Protein AF-A0A9D7B6I2-F1 (afdb_monomer)

Radius of gyration: 23.61 Å; Cα contacts (8 Å, |Δi|>4): 751; chains: 1; bounding box: 100×62×56 Å

Nearest PDB structures (foldseek):
  6r7v-assembly1_A  TM=8.245E-01  e=2.564E-24  Tannerella forsythia
  6r7w-assembly1_A  TM=8.741E-01  e=3.151E-23  Tannerella forsythia
  7od0-assembly6_FFF  TM=8.653E-01  e=1.206E-22  Tannerella forsythia
  7od0-assembly5_EEE  TM=8.440E-01  e=5.184E-22  Tannerella forsythia
  8cd8-assembly1_A  TM=8.566E-01  e=9.041E-21  Methanosarcina acetivorans C2A

Secondary structure (DSSP, 8-state):
--------------------PPPP-------HHHHHHTSSSHHHHHHHHHHHHHHHHHHHHHHHHHSTTPPP--EEEEEEEEEEESSSTTS--HHHHHHHHHHHHHHHTT--TTGGGS-TTTGGGB----EEEEE-SB-TTS-B--SEEEEE-GGGGT-SHHHHTT----TTT-EEEEEES-STTSSEE---HHHHTT-GGG-SEEEEGGGSSSSTT--GGGTTHHHHHHHHHTT--BTTBS-S--S-GGGGG---S-TTS------SS--TT-EETTEE--TTBTTSSSS---B-BHHHHHHHHHHHHSSGGGGGGTTSHHHHHHHTTTS-S---B--EEES-SS--TT----EEE--BS----

Sequence (365 aa):
MRQLSLSLIAALFSFAQSTAQSPVHPCGANDLDKALAGHPDPMGERQRIAQAEAELEAFTAQWAAENSGAERVVYTIPVVFHIIHNNGPENISDAQVIDAVRILNEDFNRLNPDWPNVRPDFLPLVADVGVEFKLAKRDPQGNCTNGITRTLSALTNDGTQTMKNLIQWPRNKYLNIWVSASADGAAGYTYRPSSVNNQPTWDGIVILHDYTGAIGTGSVGRSRALTHEVGHWINLAHTWGNSNTPALDTNCDGDDGVADTPNTIGWTYCAINGTSCGSLDNVENYMEYSYCCKMFTEGQKTRMIAALNSGTAQRNQLHTAANLIATGANDAPTLCQAAFGSSARLVCAGAPITFTDLSFHGVTN

Solvent-accessible surface area (backbone atoms only — not comparable to full-atom values): 19772 Å² total; per-residue (Å²): 137,88,84,83,82,85,83,84,83,83,81,83,81,79,81,78,80,77,78,78,74,76,84,88,52,56,63,28,61,59,53,62,66,64,59,34,71,76,40,98,53,40,68,66,47,52,51,52,26,55,49,41,39,54,53,50,52,51,48,31,55,51,42,54,68,75,48,65,88,59,80,91,61,76,43,50,36,26,28,35,39,39,32,28,13,70,83,50,81,25,57,63,55,70,67,24,54,53,43,30,44,49,51,41,35,19,53,31,42,60,62,42,90,60,42,87,70,46,58,77,94,52,47,89,40,57,25,62,54,32,44,40,64,32,60,16,35,23,42,96,88,60,45,83,35,59,23,66,47,79,44,85,35,76,47,15,66,48,33,42,72,74,42,48,71,76,62,82,69,62,61,49,49,30,50,42,33,38,28,9,70,23,19,67,84,22,35,23,26,31,49,38,32,30,70,19,47,91,35,70,86,60,56,43,35,32,27,18,32,51,26,40,6,52,42,88,65,18,29,69,74,35,27,56,52,53,50,28,38,51,38,25,48,32,59,44,48,30,51,26,3,91,64,75,66,61,69,33,77,72,25,52,81,44,56,44,84,37,92,78,56,51,47,16,29,41,41,80,45,73,46,79,82,39,65,32,72,90,44,68,31,63,40,41,27,40,50,43,56,12,68,56,48,57,36,49,36,51,46,52,33,49,42,30,54,30,38,45,65,29,72,57,46,35,36,41,39,24,56,32,70,69,36,25,61,56,25,33,48,71,54,73,76,54,63,74,45,88,41,71,47,60,79,57,96,75,78,62,94,90,60,90,74,54,74,41,86,62,48,21,43,56,84,78,134

Foldseek 3Di:
DDDDDDDDDDDDDDPDPDPPDDDAFFEDQPPLVVVLVPPPCSPVLVVQLVVLVVVLLVLLVVLCVVCPPPDADAFEFAAAEEQEDQPDLSNDDPVLQVQLLVVLQCALQVVPPCLVVQDPVCNVFFDNLRYHYAQFQAALVR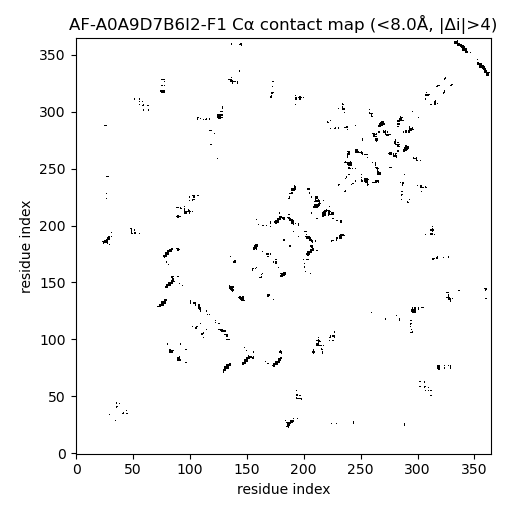DGDQRYHYHNDPCLQVQDLVVLVVDDGQLLQYAYEYEGQDNNRGQKHAAALSSCQVPLSRHHMYHYSCLGGCDRSHNPLNSLVVVLRVLRNLQWAQQLAPDSDAPDLCSLVHGRSFPSAPHHSADLAPPQQDDHNHGGGSCQDSSGNHSNHRGDGPSSSSSSVSSCCDPRSSSVSRRDPVSCVSRVVVPDQDFPFWDKDWPDPDDDPPDDIDIDTPTGGDDDD

pLDDT: mean 90.23, std 15.18, range [30.58, 98.88]

Structure (mmCIF, N/CA/C/O backbone):
data_AF-A0A9D7B6I2-F1
#
_entry.id   AF-A0A9D7B6I2-F1
#
loop_
_atom_site.group_PDB
_atom_site.id
_atom_site.type_symbol
_atom_site.label_atom_id
_atom_site.label_alt_id
_atom_site.label_comp_id
_atom_site.label_asym_id
_atom_site.label_entity_id
_atom_site.label_seq_id
_atom_site.pdbx_PDB_ins_code
_atom_site.Cartn_x
_atom_site.Cartn_y
_atom_site.Cartn_z
_atom_site.occupancy
_atom_site.B_iso_or_equiv
_atom_site.auth_seq_id
_atom_site.auth_comp_id
_atom_site.auth_asym_id
_atom_site.auth_atom_id
_atom_site.pdbx_PDB_model_num
ATOM 1 N N . MET A 1 1 ? 75.432 -35.831 19.175 1.00 44.34 1 MET A N 1
ATOM 2 C CA . MET A 1 1 ? 74.532 -35.039 18.309 1.00 44.34 1 MET A CA 1
ATOM 3 C C . MET A 1 1 ? 73.116 -35.202 18.840 1.00 44.34 1 MET A C 1
ATOM 5 O O . MET A 1 1 ? 72.611 -36.314 18.835 1.00 44.34 1 MET A O 1
ATOM 9 N N . ARG A 1 2 ? 72.547 -34.143 19.428 1.00 37.91 2 ARG A N 1
ATOM 10 C CA . ARG A 1 2 ? 71.193 -34.131 20.008 1.00 37.91 2 ARG A CA 1
ATOM 11 C C . ARG A 1 2 ? 70.174 -33.982 18.873 1.00 37.91 2 ARG A C 1
ATOM 13 O O . ARG A 1 2 ? 70.259 -33.003 18.140 1.00 37.91 2 ARG A O 1
ATOM 20 N N . GLN A 1 3 ? 69.241 -34.921 18.731 1.00 41.78 3 GLN A N 1
ATOM 21 C CA . GLN A 1 3 ? 68.080 -34.767 17.850 1.00 41.78 3 GLN A CA 1
ATOM 22 C C . GLN A 1 3 ? 66.925 -34.166 18.660 1.00 41.78 3 GLN A C 1
ATOM 24 O O . GLN A 1 3 ? 66.464 -34.759 19.631 1.00 41.78 3 GLN A O 1
ATOM 29 N N . LEU A 1 4 ? 66.519 -32.953 18.280 1.00 40.19 4 LEU A N 1
ATOM 30 C CA . LEU A 1 4 ? 65.303 -32.281 18.731 1.00 40.19 4 LEU A CA 1
ATOM 31 C C . LEU A 1 4 ? 64.158 -32.684 17.795 1.00 40.19 4 LEU A C 1
ATOM 33 O O . LEU A 1 4 ? 64.219 -32.402 16.600 1.00 40.19 4 LEU A O 1
ATOM 37 N N . SER A 1 5 ? 63.121 -33.320 18.333 1.00 46.53 5 SER A N 1
ATOM 38 C CA . SER A 1 5 ? 61.873 -33.607 17.618 1.00 46.53 5 SER A CA 1
ATOM 39 C C . SER A 1 5 ? 60.837 -32.547 17.996 1.00 46.53 5 SER A C 1
ATOM 41 O O . SER A 1 5 ? 60.341 -32.525 19.121 1.00 46.53 5 SER A O 1
ATOM 43 N N . LEU A 1 6 ? 60.554 -31.634 17.064 1.00 39.66 6 LEU A N 1
ATOM 44 C CA . LEU A 1 6 ? 59.537 -30.586 17.180 1.00 39.66 6 LEU A CA 1
ATOM 45 C C . LEU A 1 6 ? 58.132 -31.215 17.191 1.00 39.66 6 LEU A C 1
ATOM 47 O O . LEU A 1 6 ? 57.756 -31.905 16.247 1.00 39.66 6 LEU A O 1
ATOM 51 N N . SER A 1 7 ? 57.353 -30.956 18.242 1.00 41.31 7 SER A N 1
ATOM 52 C CA . SER A 1 7 ? 55.927 -31.302 18.305 1.00 41.31 7 SER A CA 1
ATOM 53 C C . SER A 1 7 ? 55.104 -30.182 17.664 1.00 41.31 7 SER A C 1
ATOM 55 O O . SER A 1 7 ? 55.139 -29.046 18.131 1.00 41.31 7 SER A O 1
ATOM 57 N N . LEU A 1 8 ? 54.389 -30.493 16.581 1.00 39.16 8 LEU A N 1
ATOM 58 C CA . LEU A 1 8 ? 53.513 -29.561 15.870 1.00 39.16 8 LEU A CA 1
ATOM 59 C C . LEU A 1 8 ? 52.119 -29.582 16.523 1.00 39.16 8 LEU A C 1
ATOM 61 O O . LEU A 1 8 ? 51.374 -30.547 16.372 1.00 39.16 8 LEU A O 1
ATOM 65 N N . ILE A 1 9 ? 51.774 -28.531 17.269 1.00 43.69 9 ILE A N 1
ATOM 66 C CA . ILE A 1 9 ? 50.425 -28.318 17.814 1.00 43.69 9 ILE A CA 1
ATOM 67 C C . ILE A 1 9 ? 49.592 -27.623 16.730 1.00 43.69 9 ILE A C 1
ATOM 69 O O . ILE A 1 9 ? 49.819 -26.455 16.423 1.00 43.69 9 ILE A O 1
ATOM 73 N N . ALA A 1 10 ? 48.637 -28.342 16.140 1.00 40.69 10 ALA A N 1
ATOM 74 C CA . ALA A 1 10 ? 47.647 -27.772 15.230 1.00 40.69 10 ALA A CA 1
ATOM 75 C C . ALA A 1 10 ? 46.501 -27.149 16.046 1.00 40.69 10 ALA A C 1
ATOM 77 O O . ALA A 1 10 ? 45.678 -27.859 16.622 1.00 40.69 10 ALA A O 1
ATOM 78 N N . ALA A 1 11 ? 46.461 -25.817 16.119 1.00 39.88 11 ALA A N 1
ATOM 79 C CA . ALA A 1 11 ? 45.351 -25.078 16.711 1.00 39.88 11 ALA A CA 1
ATOM 80 C C . ALA A 1 11 ? 44.190 -24.984 15.704 1.00 39.88 11 ALA A C 1
ATOM 82 O O . ALA A 1 11 ? 44.277 -24.281 14.698 1.00 39.88 11 ALA A O 1
ATOM 83 N N . LEU A 1 12 ? 43.105 -25.710 15.978 1.00 38.41 12 LEU A N 1
ATOM 84 C CA . LEU A 1 12 ? 41.826 -25.609 15.272 1.00 38.41 12 LEU A CA 1
ATOM 85 C C . LEU A 1 12 ? 41.136 -24.286 15.644 1.00 38.41 12 LEU A C 1
ATOM 87 O O . LEU A 1 12 ? 40.481 -24.185 16.680 1.00 38.41 12 LEU A O 1
ATOM 91 N N . PHE A 1 13 ? 41.272 -23.269 14.793 1.00 39.62 13 PHE A N 1
ATOM 92 C CA . PHE A 1 13 ? 40.447 -22.062 14.860 1.00 39.62 13 PHE A CA 1
ATOM 93 C C . PHE A 1 13 ? 39.049 -22.376 14.316 1.00 39.62 13 PHE A C 1
ATOM 95 O O . PHE A 1 13 ? 38.843 -22.487 13.109 1.00 39.62 13 PHE A O 1
ATOM 102 N N . SER A 1 14 ? 38.085 -22.529 15.223 1.00 35.75 14 SER A N 1
ATOM 103 C CA . SER A 1 14 ? 36.665 -22.585 14.875 1.00 35.75 14 SER A CA 1
ATOM 104 C C . SER A 1 14 ? 36.190 -21.166 14.561 1.00 35.75 14 SER A C 1
ATOM 106 O O . SER A 1 14 ? 36.009 -20.356 15.468 1.00 35.75 14 SER A O 1
ATOM 108 N N . PHE A 1 15 ? 36.021 -20.843 13.278 1.00 40.91 15 PHE A N 1
ATOM 109 C CA . PHE A 1 15 ? 35.337 -19.622 12.857 1.00 40.91 15 PHE A CA 1
ATOM 110 C C . PHE A 1 15 ? 33.840 -19.776 13.141 1.00 40.91 15 PHE A C 1
ATOM 112 O O . PHE A 1 15 ? 33.115 -20.407 12.376 1.00 40.91 15 PHE A O 1
ATOM 119 N N . ALA A 1 16 ? 33.372 -19.205 14.250 1.00 36.97 16 ALA A N 1
ATOM 120 C CA . ALA A 1 16 ? 31.953 -18.954 14.447 1.00 36.97 16 ALA A CA 1
ATOM 121 C C . ALA A 1 16 ? 31.540 -17.827 13.487 1.00 36.97 16 ALA A C 1
ATOM 123 O O . ALA A 1 16 ? 31.896 -16.667 13.694 1.00 36.97 16 ALA A O 1
ATOM 124 N N . GLN A 1 17 ? 30.832 -18.163 12.409 1.00 34.94 17 GLN A N 1
ATOM 125 C CA . GLN A 1 17 ? 30.145 -17.168 11.591 1.00 34.94 17 GLN A CA 1
ATOM 126 C C . GLN A 1 17 ? 28.993 -16.590 12.421 1.00 34.94 17 GLN A C 1
ATOM 128 O O . GLN A 1 17 ? 27.948 -17.217 12.566 1.00 34.94 17 GLN A O 1
ATOM 133 N N . SER A 1 18 ? 29.186 -15.402 12.995 1.00 30.58 18 SER A N 1
ATOM 134 C CA . SER A 1 18 ? 28.077 -14.605 13.510 1.00 30.58 18 SER A CA 1
ATOM 135 C C . SER A 1 18 ? 27.251 -14.146 12.310 1.00 30.58 18 SER A C 1
ATOM 137 O O . SER A 1 18 ? 27.683 -13.264 11.565 1.00 30.58 18 SER A O 1
ATOM 139 N N . THR A 1 19 ? 26.080 -14.739 12.093 1.00 33.69 19 THR A N 1
ATOM 140 C CA . THR A 1 19 ? 25.064 -14.145 11.223 1.00 33.69 19 THR A CA 1
ATOM 141 C C . THR A 1 19 ? 24.602 -12.855 11.892 1.00 33.69 19 THR A C 1
ATOM 143 O O . THR A 1 19 ? 23.802 -12.889 12.826 1.00 33.69 19 THR A O 1
ATOM 146 N N . ALA A 1 20 ? 25.155 -11.715 11.477 1.00 32.28 20 ALA A N 1
ATOM 147 C CA . ALA A 1 20 ? 24.619 -10.422 11.865 1.00 32.28 20 ALA A CA 1
ATOM 148 C C . ALA A 1 20 ? 23.192 -10.341 11.306 1.00 32.28 20 ALA A C 1
ATOM 150 O O . ALA A 1 20 ? 22.998 -10.304 10.093 1.00 32.28 20 ALA A O 1
ATOM 151 N N . GLN A 1 21 ? 22.192 -10.401 12.184 1.00 43.41 21 GLN A N 1
ATOM 152 C CA . GLN A 1 21 ? 20.810 -10.139 11.811 1.00 43.41 21 GLN A CA 1
ATOM 153 C C . GLN A 1 21 ? 20.732 -8.660 11.421 1.00 43.41 21 GLN A C 1
ATOM 155 O O . GLN A 1 21 ? 21.061 -7.799 12.238 1.00 43.41 21 GLN A O 1
ATOM 160 N N . SER A 1 22 ? 20.363 -8.361 10.171 1.00 49.03 22 SER A N 1
ATOM 161 C CA . SER A 1 22 ? 20.146 -6.978 9.737 1.00 49.03 22 SER A CA 1
ATOM 162 C C . SER A 1 22 ? 19.164 -6.300 10.697 1.00 49.03 22 SER A C 1
ATOM 164 O O . SER A 1 22 ? 18.168 -6.941 11.060 1.00 49.03 22 SER A O 1
ATOM 166 N N . PRO A 1 23 ? 19.409 -5.046 11.115 1.00 59.12 23 PRO A N 1
ATOM 167 C CA . PRO A 1 23 ? 18.519 -4.346 12.031 1.00 59.12 23 PRO A CA 1
ATOM 168 C C . PRO A 1 23 ? 17.076 -4.359 11.511 1.00 59.12 23 PRO A C 1
ATOM 170 O O . PRO A 1 23 ? 16.812 -4.312 10.308 1.00 59.12 23 PRO A O 1
ATOM 173 N N . VAL A 1 24 ? 16.136 -4.518 12.438 1.00 68.94 24 VAL A N 1
ATOM 174 C CA . VAL A 1 24 ? 14.707 -4.404 12.156 1.00 68.94 24 VAL A CA 1
ATOM 175 C C . VAL A 1 24 ? 14.377 -2.914 12.092 1.00 68.94 24 VAL A C 1
ATOM 177 O O . VAL A 1 24 ? 14.762 -2.168 12.992 1.00 68.94 24 VAL A O 1
ATOM 180 N N . HIS A 1 25 ? 13.724 -2.481 11.017 1.00 77.75 25 HIS A N 1
ATOM 181 C CA . HIS A 1 25 ? 13.382 -1.084 10.775 1.00 77.75 25 HIS A CA 1
ATOM 182 C C . HIS A 1 25 ? 11.880 -0.900 10.994 1.00 77.75 25 HIS A C 1
ATOM 184 O O . HIS A 1 25 ? 11.114 -1.664 10.408 1.00 77.75 25 HIS A O 1
ATOM 190 N N . PRO A 1 26 ? 11.442 0.082 11.798 1.00 77.56 26 PRO A N 1
ATOM 191 C CA . PRO A 1 26 ? 10.027 0.416 11.867 1.00 77.56 26 PRO A CA 1
ATOM 192 C C . PRO A 1 26 ? 9.555 0.945 10.510 1.00 77.56 26 PRO A C 1
ATOM 194 O O . PRO A 1 26 ? 10.361 1.430 9.706 1.00 77.56 26 PRO A O 1
ATOM 197 N N . CYS A 1 27 ? 8.252 0.891 10.261 1.00 70.19 27 CYS A N 1
ATOM 198 C CA . CYS A 1 27 ? 7.674 1.678 9.185 1.00 70.19 27 CYS A CA 1
ATOM 199 C C . CYS A 1 27 ? 7.816 3.165 9.546 1.00 70.19 27 CYS A C 1
ATOM 201 O O . CYS A 1 27 ? 7.947 3.549 10.717 1.00 70.19 27 CYS A O 1
ATOM 203 N N . GLY A 1 28 ? 7.834 4.021 8.541 1.00 61.31 28 GLY A N 1
ATOM 204 C CA . GLY A 1 28 ? 7.686 5.447 8.754 1.00 61.31 28 GLY A CA 1
ATOM 205 C C . GLY A 1 28 ? 6.509 5.875 7.919 1.00 61.31 28 GLY A C 1
ATOM 206 O O . GLY A 1 28 ? 6.574 5.741 6.716 1.00 61.31 28 GLY A O 1
ATOM 207 N N . ALA A 1 29 ? 5.455 6.462 8.471 1.00 52.72 29 ALA A N 1
ATOM 208 C CA . ALA A 1 29 ? 4.685 7.393 7.659 1.00 52.72 29 ALA A CA 1
ATOM 209 C C . ALA A 1 29 ? 5.612 8.591 7.477 1.00 52.72 29 ALA A C 1
ATOM 211 O O . ALA A 1 29 ? 5.714 9.407 8.393 1.00 52.72 29 ALA A O 1
ATOM 212 N N . ASN A 1 30 ? 6.403 8.586 6.397 1.00 56.34 30 ASN A N 1
ATOM 213 C CA . ASN A 1 30 ? 7.506 9.506 6.147 1.00 56.34 30 ASN A CA 1
ATOM 214 C C . ASN A 1 30 ? 7.135 10.888 6.653 1.00 56.34 30 ASN A C 1
ATOM 216 O O . ASN A 1 30 ? 6.230 11.499 6.092 1.00 56.34 30 ASN A O 1
ATOM 220 N N . ASP A 1 31 ? 7.755 11.286 7.764 1.00 67.62 31 ASP A N 1
ATOM 221 C CA . ASP A 1 31 ? 7.240 12.334 8.637 1.00 67.62 31 ASP A CA 1
ATOM 222 C C . ASP A 1 31 ? 6.729 13.501 7.790 1.00 67.62 31 ASP A C 1
ATOM 224 O O . ASP A 1 31 ? 7.498 14.152 7.076 1.00 67.62 31 ASP A O 1
ATOM 228 N N . LEU A 1 32 ? 5.405 13.685 7.769 1.00 79.50 32 LEU A N 1
ATOM 229 C CA . LEU A 1 32 ? 4.772 14.693 6.928 1.00 79.50 32 LEU A CA 1
ATOM 230 C C . LEU A 1 32 ? 5.399 16.065 7.212 1.00 79.50 32 LEU A C 1
ATOM 232 O O . LEU A 1 32 ? 5.520 16.883 6.302 1.00 79.50 32 LEU A O 1
ATOM 236 N N . ASP A 1 33 ? 5.902 16.280 8.431 1.00 80.81 33 ASP A N 1
ATOM 237 C CA . ASP A 1 33 ? 6.648 17.475 8.800 1.00 80.81 33 ASP A CA 1
ATOM 238 C C . ASP A 1 33 ? 7.964 17.621 8.029 1.00 80.81 33 ASP A C 1
ATOM 240 O O . ASP A 1 33 ? 8.270 18.731 7.587 1.00 80.81 33 ASP A O 1
ATOM 244 N N . LYS A 1 34 ? 8.707 16.532 7.781 1.00 80.69 34 LYS A N 1
ATOM 245 C CA . LYS A 1 34 ? 9.902 16.548 6.919 1.00 80.69 34 LYS A CA 1
ATOM 246 C C . LYS A 1 34 ? 9.552 16.933 5.482 1.00 80.69 34 LYS A C 1
ATOM 248 O O . LYS A 1 34 ? 10.240 17.765 4.894 1.00 80.69 34 LYS A O 1
ATOM 253 N N . ALA A 1 35 ? 8.491 16.360 4.910 1.00 83.50 35 ALA A N 1
ATOM 254 C CA . ALA A 1 35 ? 8.075 16.696 3.545 1.00 83.50 35 ALA A CA 1
ATOM 255 C C . ALA A 1 35 ? 7.606 18.149 3.433 1.00 83.50 35 ALA A C 1
ATOM 257 O O . ALA A 1 35 ? 7.990 18.872 2.512 1.00 83.50 35 ALA A O 1
ATOM 258 N N . LEU A 1 36 ? 6.830 18.606 4.416 1.00 87.75 36 LEU A N 1
ATOM 259 C CA . LEU A 1 36 ? 6.354 19.979 4.489 1.00 87.75 36 LEU A CA 1
ATOM 260 C C . LEU A 1 36 ? 7.484 20.980 4.733 1.00 87.75 36 LEU A C 1
ATOM 262 O O . LEU A 1 36 ? 7.383 22.100 4.244 1.00 87.75 36 LEU A O 1
ATOM 266 N N . ALA A 1 37 ? 8.568 20.609 5.420 1.00 86.62 37 ALA A N 1
ATOM 267 C CA . ALA A 1 37 ? 9.724 21.488 5.607 1.00 86.62 37 ALA A CA 1
ATOM 268 C C . ALA A 1 37 ? 10.381 21.898 4.274 1.00 86.62 37 ALA A C 1
ATOM 270 O O . ALA A 1 37 ? 10.926 22.996 4.173 1.00 86.62 37 ALA A O 1
ATOM 271 N N . GLY A 1 38 ? 10.302 21.043 3.248 1.00 83.75 38 GLY A N 1
ATOM 272 C CA . GLY A 1 38 ? 10.755 21.345 1.887 1.00 83.75 38 GLY A CA 1
ATOM 273 C C . GLY A 1 38 ? 9.702 22.012 0.992 1.00 83.75 38 GLY A C 1
ATOM 274 O O . GLY A 1 38 ? 10.011 22.360 -0.148 1.00 83.75 38 GLY A O 1
ATOM 275 N N . HIS A 1 39 ? 8.462 22.179 1.463 1.00 89.94 39 HIS A N 1
ATOM 276 C CA . HIS A 1 39 ? 7.368 22.731 0.665 1.00 89.94 39 HIS A CA 1
ATOM 277 C C . HIS A 1 39 ? 7.425 24.276 0.622 1.00 89.94 39 HIS A C 1
ATOM 279 O O . HIS A 1 39 ? 7.681 24.899 1.652 1.00 89.94 39 HIS A O 1
ATOM 285 N N . PRO A 1 40 ? 7.143 24.936 -0.523 1.00 93.38 40 PRO A N 1
ATOM 286 C CA . PRO A 1 40 ? 7.180 26.403 -0.623 1.00 93.38 40 PRO A CA 1
ATOM 287 C C . PRO A 1 40 ? 6.186 27.139 0.291 1.00 93.38 40 PRO A C 1
ATOM 289 O O . PRO A 1 40 ? 6.419 28.286 0.662 1.00 93.38 40 PRO A O 1
ATOM 292 N N . ASP A 1 41 ? 5.077 26.485 0.641 1.00 95.12 41 ASP A N 1
ATOM 293 C CA . ASP A 1 41 ? 4.038 26.993 1.547 1.00 95.12 41 ASP A CA 1
ATOM 294 C C . ASP A 1 41 ? 3.608 25.886 2.530 1.00 95.12 41 ASP A C 1
ATOM 296 O O . ASP A 1 41 ? 2.615 25.190 2.288 1.00 95.12 41 ASP A O 1
ATOM 300 N N . PRO A 1 42 ? 4.380 25.627 3.601 1.00 94.00 42 PRO A N 1
ATOM 301 C CA . PRO A 1 42 ? 4.105 24.516 4.510 1.00 94.00 42 PRO A CA 1
ATOM 302 C C . PRO A 1 42 ? 2.784 24.686 5.266 1.00 94.00 42 PRO A C 1
ATOM 304 O O . PRO A 1 42 ? 2.062 23.718 5.484 1.00 94.00 42 PRO A O 1
ATOM 307 N N . MET A 1 43 ? 2.448 25.915 5.673 1.00 94.38 43 MET A N 1
ATOM 308 C CA . MET A 1 43 ? 1.233 26.184 6.449 1.00 94.38 43 MET A CA 1
ATOM 309 C C . MET A 1 43 ? -0.031 26.050 5.601 1.00 94.38 43 MET A C 1
ATOM 311 O O . MET A 1 43 ? -0.982 25.405 6.043 1.00 94.38 43 MET A O 1
ATOM 315 N N . GLY A 1 44 ? -0.046 26.615 4.391 1.00 96.56 44 GLY A N 1
ATOM 316 C CA . GLY A 1 44 ? -1.184 26.460 3.490 1.00 96.56 44 GLY A CA 1
ATOM 317 C C . GLY A 1 44 ? -1.358 25.014 3.033 1.00 96.56 44 GLY A C 1
ATOM 318 O O . GLY A 1 44 ? -2.488 24.547 2.901 1.00 96.56 44 GLY A O 1
ATOM 319 N N . GLU A 1 45 ? -0.265 24.260 2.874 1.00 95.88 45 GLU A N 1
ATOM 320 C CA . GLU A 1 45 ? -0.368 22.830 2.578 1.00 95.88 45 GLU A CA 1
ATOM 321 C C . GLU A 1 45 ? -0.943 22.030 3.750 1.00 95.88 45 GLU A C 1
ATOM 323 O O . GLU A 1 45 ? -1.850 21.231 3.537 1.00 95.88 45 GLU A O 1
ATOM 328 N N . ARG A 1 46 ? -0.535 22.300 4.999 1.00 94.88 46 ARG A N 1
ATOM 329 C CA . ARG A 1 46 ? -1.165 21.675 6.181 1.00 94.88 46 ARG A CA 1
ATOM 330 C C . ARG A 1 46 ? -2.671 21.916 6.231 1.00 94.88 46 ARG A C 1
ATOM 332 O O . ARG A 1 46 ? -3.419 20.998 6.551 1.00 94.88 46 ARG A O 1
ATOM 339 N N . GLN A 1 47 ? -3.121 23.127 5.903 1.00 96.56 47 GLN A N 1
ATOM 340 C CA . GLN A 1 47 ? -4.550 23.449 5.852 1.00 96.56 47 GLN A CA 1
ATOM 341 C C . GLN A 1 47 ? -5.276 22.649 4.765 1.00 96.56 47 GLN A C 1
ATOM 343 O O . GLN A 1 47 ? -6.344 22.100 5.025 1.00 96.56 47 GLN A O 1
ATOM 348 N N . ARG A 1 48 ? -4.680 22.529 3.572 1.00 97.31 48 ARG A N 1
ATOM 349 C CA . ARG A 1 48 ? -5.229 21.715 2.478 1.00 97.31 48 ARG A CA 1
ATOM 350 C C . ARG A 1 48 ? -5.295 20.227 2.826 1.00 97.31 48 ARG A C 1
ATOM 352 O O . ARG A 1 48 ? -6.285 19.580 2.497 1.00 97.31 48 ARG A O 1
ATOM 359 N N . ILE A 1 49 ? -4.277 19.697 3.502 1.00 96.38 49 ILE A N 1
ATOM 360 C CA . ILE A 1 49 ? -4.262 18.312 3.992 1.00 96.38 49 ILE A CA 1
ATOM 361 C C . ILE A 1 49 ? -5.355 18.106 5.043 1.00 96.38 49 ILE A C 1
ATOM 363 O O . ILE A 1 49 ? -6.114 17.149 4.937 1.00 96.38 49 ILE A O 1
ATOM 367 N N . ALA A 1 50 ? -5.489 19.017 6.011 1.00 96.38 50 ALA A N 1
ATOM 368 C CA . ALA A 1 50 ? -6.527 18.928 7.039 1.00 96.38 50 ALA A CA 1
ATOM 369 C C . ALA A 1 50 ? -7.943 19.002 6.445 1.00 96.38 50 ALA A C 1
ATOM 371 O O . ALA A 1 50 ? -8.837 18.282 6.883 1.00 96.38 50 ALA A O 1
ATOM 372 N N . GLN A 1 51 ? -8.145 19.836 5.420 1.00 97.88 51 GLN A N 1
ATOM 373 C CA . GLN A 1 51 ? -9.407 19.890 4.688 1.00 97.88 51 GLN A CA 1
ATOM 374 C C . GLN A 1 51 ? -9.688 18.571 3.951 1.00 97.88 51 GLN A C 1
ATOM 376 O O . GLN A 1 51 ? -10.781 18.029 4.080 1.00 97.88 51 GLN A O 1
ATOM 381 N N . ALA A 1 52 ? -8.707 18.039 3.215 1.00 98.12 52 ALA A N 1
ATOM 382 C CA . ALA A 1 52 ? -8.857 16.776 2.492 1.00 98.12 52 ALA A CA 1
ATOM 383 C C . ALA A 1 52 ? -9.102 15.585 3.436 1.00 98.12 52 ALA A C 1
ATOM 385 O O . ALA A 1 52 ? -9.858 14.681 3.089 1.00 98.12 52 ALA A O 1
ATOM 386 N N . GLU A 1 53 ? -8.486 15.589 4.622 1.00 96.81 53 GLU A N 1
ATOM 387 C CA . GLU A 1 53 ? -8.754 14.620 5.688 1.00 96.81 53 GLU A CA 1
ATOM 388 C C . GLU A 1 53 ? -10.210 14.724 6.153 1.00 96.81 53 GLU A C 1
ATOM 390 O O . GLU A 1 53 ? -10.931 13.736 6.115 1.00 96.81 53 GLU A O 1
ATOM 395 N N . ALA A 1 54 ? -10.685 15.923 6.509 1.00 97.94 54 ALA A N 1
ATOM 396 C CA . ALA A 1 54 ? -12.062 16.119 6.964 1.00 97.94 54 ALA A CA 1
ATOM 397 C C . ALA A 1 54 ? -13.106 15.710 5.905 1.00 97.94 54 ALA A C 1
ATOM 399 O O . ALA A 1 54 ? -14.125 15.104 6.238 1.00 97.94 54 ALA A O 1
ATOM 400 N N . GLU A 1 55 ? -12.849 16.009 4.629 1.00 98.12 55 GLU A N 1
ATOM 401 C CA . GLU A 1 55 ? -13.692 15.578 3.507 1.00 98.12 55 GLU A CA 1
ATOM 402 C C . GLU A 1 55 ? -13.697 14.048 3.353 1.00 98.12 55 GLU A C 1
ATOM 404 O O . GLU A 1 55 ? -14.755 13.453 3.136 1.00 98.12 55 GLU A O 1
ATOM 409 N N . LEU A 1 56 ? -12.537 13.399 3.500 1.00 98.19 56 LEU A N 1
ATOM 410 C CA . LEU A 1 56 ? -12.414 11.946 3.412 1.00 98.19 56 LEU A CA 1
ATOM 411 C C . LEU A 1 56 ? -13.055 11.229 4.609 1.00 98.19 56 LEU A C 1
ATOM 413 O O . LEU A 1 56 ? -13.699 10.198 4.414 1.00 98.19 56 LEU A O 1
ATOM 417 N N . GLU A 1 57 ? -12.953 11.778 5.819 1.00 97.62 57 GLU A N 1
ATOM 418 C CA . GLU A 1 57 ? -13.651 11.260 7.000 1.00 97.62 57 GLU A CA 1
ATOM 419 C C . GLU A 1 57 ? -15.169 11.358 6.839 1.00 97.62 57 GLU A C 1
ATOM 421 O O . GLU A 1 57 ? -15.886 10.387 7.086 1.00 97.62 57 GLU A O 1
ATOM 426 N N . ALA A 1 58 ? -15.671 12.499 6.352 1.00 98.12 58 ALA A N 1
ATOM 427 C CA . ALA A 1 58 ? -17.094 12.673 6.075 1.00 98.12 58 ALA A CA 1
ATOM 428 C C . ALA A 1 58 ? -17.589 11.681 5.010 1.00 98.12 58 ALA A C 1
ATOM 430 O O . ALA A 1 58 ? -18.625 11.039 5.198 1.00 98.12 58 ALA A O 1
ATOM 431 N N . PHE A 1 59 ? -16.823 11.501 3.926 1.00 98.25 59 PHE A N 1
ATOM 432 C CA . PHE A 1 59 ? -17.124 10.507 2.897 1.00 98.25 59 PHE A CA 1
ATOM 433 C C . PHE A 1 59 ? -17.128 9.085 3.469 1.00 98.25 59 PHE A C 1
ATOM 435 O O . PHE A 1 59 ? -18.020 8.301 3.165 1.00 98.25 59 PHE A O 1
ATOM 442 N N . THR A 1 60 ? -16.158 8.753 4.323 1.00 97.56 60 THR A N 1
ATOM 443 C CA . THR A 1 60 ? -16.034 7.428 4.946 1.00 97.56 60 THR A CA 1
ATOM 444 C C . THR A 1 60 ? -17.215 7.122 5.863 1.00 97.56 60 THR A C 1
ATOM 446 O O . THR A 1 60 ? -17.789 6.037 5.778 1.00 97.56 60 THR A O 1
ATOM 449 N N . ALA A 1 61 ? -17.636 8.088 6.683 1.00 96.75 61 ALA A N 1
ATOM 450 C CA . ALA A 1 61 ? -18.811 7.948 7.539 1.00 96.75 61 ALA A CA 1
ATOM 451 C C . ALA A 1 61 ? -20.102 7.765 6.721 1.00 96.75 61 ALA A C 1
ATOM 453 O O . ALA A 1 61 ? -20.913 6.890 7.030 1.00 96.75 61 ALA A O 1
ATOM 454 N N . GLN A 1 62 ? -20.275 8.548 5.650 1.00 96.69 62 GLN A N 1
ATOM 455 C CA . GLN A 1 62 ? -21.411 8.406 4.739 1.00 96.69 62 GLN A CA 1
ATOM 456 C C . GLN A 1 62 ? -21.399 7.039 4.041 1.00 96.69 62 GLN A C 1
ATOM 458 O O . GLN A 1 62 ? -22.409 6.337 4.040 1.00 96.69 62 GLN A O 1
ATOM 463 N N . TRP A 1 63 ? -20.247 6.627 3.509 1.00 95.25 63 TRP A N 1
ATOM 464 C CA . TRP A 1 63 ? -20.076 5.341 2.840 1.00 95.25 63 TRP A CA 1
ATOM 465 C C . TRP A 1 63 ? -20.440 4.173 3.756 1.00 95.25 63 TRP A C 1
ATOM 467 O O . TRP A 1 63 ? -21.184 3.283 3.341 1.00 95.25 63 TRP A O 1
ATOM 477 N N . ALA A 1 64 ? -19.954 4.190 5.001 1.00 93.88 64 ALA A N 1
ATOM 478 C CA . ALA A 1 64 ? -20.247 3.166 5.998 1.00 93.88 64 ALA A CA 1
ATOM 479 C C . ALA A 1 64 ? -21.751 3.068 6.313 1.00 93.88 64 ALA A C 1
ATOM 481 O O . ALA A 1 64 ? -22.273 1.966 6.481 1.00 93.88 64 ALA A O 1
ATOM 482 N N . ALA A 1 65 ? -22.456 4.203 6.353 1.00 93.62 65 ALA A N 1
ATOM 483 C CA . ALA A 1 65 ? -23.899 4.239 6.580 1.00 93.62 65 ALA A CA 1
ATOM 484 C C . ALA A 1 65 ? -24.704 3.720 5.373 1.00 93.62 65 ALA A C 1
ATOM 486 O O . ALA A 1 65 ? -25.693 3.012 5.553 1.00 93.62 65 ALA A O 1
ATOM 487 N N . GLU A 1 66 ? -24.285 4.054 4.151 1.00 92.88 66 GLU A N 1
ATOM 488 C CA . GLU A 1 66 ? -25.008 3.718 2.916 1.00 92.88 66 GLU A CA 1
ATOM 489 C C . GLU A 1 66 ? -24.738 2.294 2.413 1.00 92.88 66 GLU A C 1
ATOM 491 O O . GLU A 1 66 ? -25.603 1.694 1.777 1.00 92.88 66 GLU A O 1
ATOM 496 N N . ASN A 1 67 ? -23.558 1.741 2.703 1.00 89.12 67 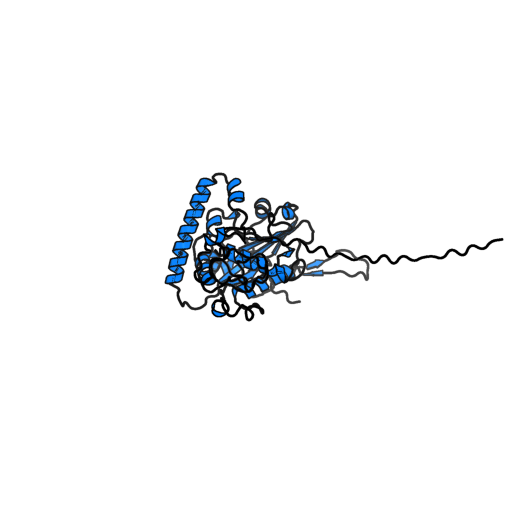ASN A N 1
ATOM 497 C CA . ASN A 1 67 ? -23.106 0.450 2.173 1.00 89.12 67 ASN A CA 1
ATOM 498 C C . ASN A 1 67 ? -23.041 -0.646 3.245 1.00 89.12 67 ASN A C 1
ATOM 500 O O . ASN A 1 67 ? -22.400 -1.682 3.050 1.00 89.12 67 ASN A O 1
ATOM 504 N N . SER A 1 68 ? -23.714 -0.442 4.380 1.00 79.12 68 SER A N 1
ATOM 505 C CA . SER A 1 68 ? -23.848 -1.471 5.410 1.00 79.12 68 SER A CA 1
ATOM 506 C C . SER A 1 68 ? -24.546 -2.710 4.833 1.00 79.12 68 SER A C 1
ATOM 508 O O . SER A 1 68 ? -25.688 -2.642 4.382 1.00 79.12 68 SER A O 1
ATOM 510 N N . GLY A 1 69 ? -23.844 -3.848 4.812 1.00 74.31 69 GLY A N 1
ATOM 511 C CA . GLY A 1 69 ? -24.365 -5.105 4.265 1.00 74.31 69 GLY A CA 1
ATOM 512 C C . GLY A 1 69 ? -24.371 -5.203 2.734 1.00 74.31 69 GLY A C 1
ATOM 513 O O . GLY A 1 69 ? -25.031 -6.093 2.198 1.00 74.31 69 GLY A O 1
ATOM 514 N N . ALA A 1 70 ? -23.658 -4.319 2.026 1.00 78.19 70 ALA A N 1
ATOM 515 C CA . ALA A 1 70 ? -23.488 -4.424 0.579 1.00 78.19 70 ALA A CA 1
ATOM 516 C C . ALA A 1 70 ? -22.784 -5.735 0.175 1.00 78.19 70 ALA A C 1
ATOM 518 O O . ALA A 1 70 ? -21.938 -6.266 0.902 1.00 78.19 70 ALA A O 1
ATOM 519 N N . GLU A 1 71 ? -23.124 -6.253 -1.009 1.00 78.94 71 GLU A N 1
ATOM 520 C CA . GLU A 1 71 ? -22.448 -7.423 -1.571 1.00 78.94 71 GLU A CA 1
ATOM 521 C C . GLU A 1 71 ? -20.961 -7.141 -1.823 1.00 78.94 71 GLU A C 1
ATOM 523 O O . GLU A 1 71 ? -20.549 -6.023 -2.140 1.00 78.94 71 GLU A O 1
ATOM 528 N N . ARG A 1 72 ? -20.138 -8.187 -1.702 1.00 82.19 72 ARG A N 1
ATOM 529 C CA . ARG A 1 72 ? -18.695 -8.100 -1.936 1.00 82.19 72 ARG A CA 1
ATOM 530 C C . ARG A 1 72 ? -18.407 -7.730 -3.393 1.00 82.19 72 ARG A C 1
ATOM 532 O O . ARG A 1 72 ? -18.774 -8.466 -4.307 1.00 82.19 72 ARG A O 1
ATOM 539 N N . VAL A 1 73 ? -17.635 -6.665 -3.586 1.00 89.06 73 VAL A N 1
ATOM 540 C CA . VAL A 1 73 ? -17.069 -6.258 -4.880 1.00 89.06 73 VAL A CA 1
ATOM 541 C C . VAL A 1 73 ? -15.552 -6.420 -4.832 1.00 89.06 73 VAL A C 1
ATOM 543 O O . VAL A 1 73 ? -14.934 -6.126 -3.813 1.00 89.06 73 VAL A O 1
ATOM 546 N N . VAL A 1 74 ? -14.954 -6.901 -5.927 1.00 94.00 74 VAL A N 1
ATOM 547 C CA . VAL A 1 74 ? -13.492 -6.955 -6.071 1.00 94.00 74 VAL A CA 1
ATOM 548 C C . VAL A 1 74 ? -12.995 -5.664 -6.709 1.00 94.00 74 VAL A C 1
ATOM 550 O O . VAL A 1 74 ? -13.373 -5.341 -7.834 1.00 94.00 74 VAL A O 1
ATOM 553 N N . TYR A 1 75 ? -12.112 -4.960 -6.011 1.00 97.56 75 TYR A N 1
ATOM 554 C CA . TYR A 1 75 ? -11.439 -3.764 -6.503 1.00 97.56 75 TYR A CA 1
ATOM 555 C C . TYR A 1 75 ? -10.074 -4.144 -7.073 1.00 97.56 75 TYR A C 1
ATOM 557 O O . TYR A 1 75 ? -9.127 -4.382 -6.327 1.00 97.56 75 TYR A O 1
ATOM 565 N N . THR A 1 76 ? -9.962 -4.212 -8.401 1.00 98.38 76 THR A N 1
ATOM 566 C CA . THR A 1 76 ? -8.672 -4.453 -9.061 1.00 98.38 76 THR A CA 1
ATOM 567 C C . THR A 1 76 ? -7.869 -3.154 -9.149 1.00 98.38 76 THR A C 1
ATOM 569 O O . THR A 1 76 ? -8.341 -2.167 -9.712 1.00 98.38 76 THR A O 1
ATOM 572 N N . ILE A 1 77 ? -6.637 -3.166 -8.641 1.00 98.69 77 ILE A N 1
ATOM 573 C CA . ILE A 1 77 ? -5.708 -2.034 -8.631 1.00 98.69 77 ILE A CA 1
ATOM 574 C C . ILE A 1 77 ? -4.496 -2.365 -9.518 1.00 98.69 77 ILE A C 1
ATOM 576 O O . ILE A 1 77 ? -3.770 -3.323 -9.230 1.00 98.69 77 ILE A O 1
ATOM 580 N N . PRO A 1 78 ? -4.243 -1.593 -10.592 1.00 98.62 78 PRO A N 1
ATOM 581 C CA . PRO A 1 78 ? -3.019 -1.724 -11.377 1.00 98.62 78 PRO A CA 1
ATOM 582 C C . PRO A 1 78 ? -1.804 -1.246 -10.574 1.00 98.62 78 PRO A C 1
ATOM 584 O O . PRO A 1 78 ? -1.824 -0.152 -10.010 1.00 98.62 78 PRO A O 1
ATOM 587 N N . VAL A 1 79 ? -0.734 -2.037 -10.548 1.00 98.69 79 VAL A N 1
ATOM 588 C CA . VAL A 1 79 ? 0.483 -1.772 -9.765 1.00 98.69 79 VAL A CA 1
ATOM 589 C C . VAL A 1 79 ? 1.707 -1.723 -10.671 1.00 98.69 79 VAL A C 1
ATOM 591 O O . VAL A 1 79 ? 1.820 -2.500 -11.620 1.00 98.69 79 VAL A O 1
ATOM 594 N N . VAL A 1 80 ? 2.642 -0.830 -10.356 1.00 98.81 80 VAL A N 1
ATOM 595 C CA . VAL A 1 80 ? 3.976 -0.786 -10.957 1.00 98.81 80 VAL A CA 1
ATOM 596 C C . VAL A 1 80 ? 5.049 -0.745 -9.871 1.00 98.81 80 VAL A C 1
ATOM 598 O O . VAL A 1 80 ? 4.947 0.020 -8.912 1.00 98.81 80 VAL A O 1
ATOM 601 N N . PHE A 1 81 ? 6.087 -1.562 -10.042 1.00 98.88 81 PHE A N 1
ATOM 602 C CA . PHE A 1 81 ? 7.281 -1.572 -9.204 1.00 98.88 81 PHE A CA 1
ATOM 603 C C . PHE A 1 81 ? 8.441 -0.868 -9.914 1.00 98.88 81 PHE A C 1
ATOM 605 O O . PHE A 1 81 ? 8.846 -1.238 -11.018 1.00 98.88 81 PHE A O 1
ATOM 612 N N . HIS A 1 82 ? 9.014 0.133 -9.259 1.00 98.81 82 HIS A N 1
ATOM 613 C CA . HIS A 1 82 ? 10.187 0.875 -9.691 1.00 98.81 82 HIS A CA 1
ATOM 614 C C . HIS A 1 82 ? 11.404 0.428 -8.880 1.00 98.81 82 HIS A C 1
ATOM 616 O O . HIS A 1 82 ? 11.626 0.893 -7.766 1.00 98.81 82 HIS A O 1
ATOM 622 N N . ILE A 1 83 ? 12.203 -0.481 -9.437 1.00 98.75 83 ILE A N 1
ATOM 623 C CA . ILE A 1 83 ? 13.433 -0.963 -8.807 1.00 98.75 83 ILE A CA 1
ATOM 624 C C . ILE A 1 83 ? 14.537 0.067 -9.047 1.00 98.75 83 ILE A C 1
ATOM 626 O O . ILE A 1 83 ? 15.049 0.192 -10.163 1.00 98.75 83 ILE A O 1
ATOM 630 N N . ILE A 1 84 ? 14.903 0.816 -8.011 1.00 98.69 84 ILE A N 1
ATOM 631 C CA . ILE A 1 84 ? 16.019 1.762 -8.051 1.00 98.69 84 ILE A CA 1
ATOM 632 C C . ILE A 1 84 ? 17.233 1.051 -7.472 1.00 98.69 84 ILE A C 1
ATOM 634 O O . ILE A 1 84 ? 17.225 0.655 -6.310 1.00 98.69 84 ILE A O 1
ATOM 638 N N . HIS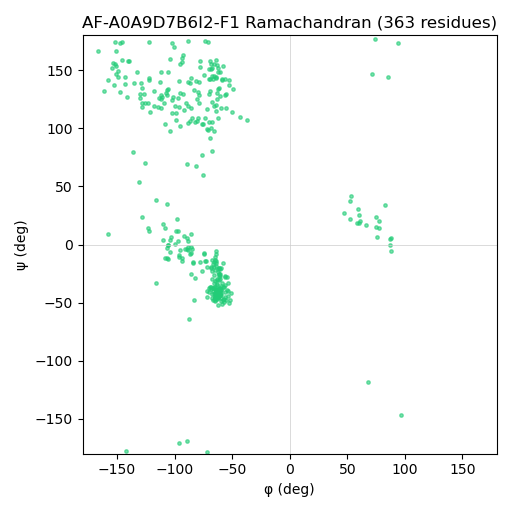 A 1 85 ? 18.285 0.876 -8.264 1.00 98.25 85 HIS A N 1
ATOM 639 C CA . HIS A 1 85 ? 19.442 0.083 -7.852 1.00 98.25 85 HIS A CA 1
ATOM 640 C C . HIS A 1 85 ? 20.758 0.713 -8.281 1.00 98.25 85 HIS A C 1
ATOM 642 O O . HIS A 1 85 ? 20.816 1.457 -9.247 1.00 98.25 85 HIS A O 1
ATOM 648 N N . ASN A 1 86 ? 21.841 0.356 -7.607 1.00 97.12 86 ASN A N 1
ATOM 649 C CA . ASN A 1 86 ? 23.216 0.637 -7.997 1.00 97.12 86 ASN A CA 1
ATOM 650 C C . ASN A 1 86 ? 23.978 -0.671 -8.289 1.00 97.12 86 ASN A C 1
ATOM 652 O O . ASN A 1 86 ? 25.147 -0.827 -7.947 1.00 97.12 86 ASN A O 1
ATOM 656 N N . ASN A 1 87 ? 23.273 -1.624 -8.914 1.00 94.88 87 ASN A N 1
ATOM 657 C CA . ASN A 1 87 ? 23.712 -3.009 -9.164 1.00 94.88 87 ASN A CA 1
ATOM 658 C C . ASN A 1 87 ? 24.013 -3.820 -7.889 1.00 94.88 87 ASN A C 1
ATOM 660 O O . ASN A 1 87 ? 24.721 -4.824 -7.963 1.00 94.88 87 ASN A O 1
ATOM 664 N N . GLY A 1 88 ? 23.487 -3.396 -6.740 1.00 96.25 88 GLY A N 1
ATOM 665 C CA . GLY A 1 88 ? 23.566 -4.140 -5.493 1.00 96.25 88 GLY A CA 1
ATOM 666 C C . GLY A 1 88 ? 22.398 -5.120 -5.306 1.00 96.25 88 GLY A C 1
ATOM 667 O O . GLY A 1 88 ? 21.643 -5.386 -6.251 1.00 96.25 88 GLY A O 1
ATOM 668 N N . PRO A 1 89 ? 22.251 -5.685 -4.092 1.00 97.44 89 PRO A N 1
ATOM 669 C CA . PRO A 1 89 ? 21.182 -6.632 -3.760 1.00 97.44 89 PRO A CA 1
ATOM 670 C C . PRO A 1 89 ? 19.771 -6.045 -3.923 1.00 97.44 89 PRO A C 1
ATOM 672 O O . PRO A 1 89 ? 18.817 -6.794 -4.108 1.00 97.44 89 PRO A O 1
ATOM 675 N N . GLU A 1 90 ? 19.635 -4.721 -3.917 1.00 96.56 90 GLU A N 1
ATOM 676 C CA . GLU A 1 90 ? 18.381 -4.014 -4.154 1.00 96.56 90 GLU A CA 1
ATOM 677 C C . GLU A 1 90 ? 17.842 -4.149 -5.585 1.00 96.56 90 GLU A C 1
ATOM 679 O O . GLU A 1 90 ? 16.666 -3.884 -5.830 1.00 96.56 90 GLU A O 1
ATOM 684 N N . ASN A 1 91 ? 18.656 -4.630 -6.533 1.00 98.06 91 ASN A N 1
ATOM 685 C CA . ASN A 1 91 ? 18.205 -5.008 -7.872 1.00 98.06 91 ASN A CA 1
ATOM 686 C C . ASN A 1 91 ? 17.454 -6.359 -7.857 1.00 98.06 91 ASN A C 1
ATOM 688 O O . ASN A 1 91 ? 17.874 -7.325 -8.498 1.00 98.06 91 ASN A O 1
ATOM 692 N N . ILE A 1 92 ? 16.357 -6.440 -7.099 1.00 98.12 92 ILE A N 1
ATOM 693 C CA . ILE A 1 92 ? 15.629 -7.686 -6.811 1.00 98.12 92 ILE A CA 1
ATOM 694 C C . ILE A 1 92 ? 15.059 -8.349 -8.065 1.00 98.12 92 ILE A C 1
ATOM 696 O O . ILE A 1 92 ? 14.744 -7.685 -9.051 1.00 98.12 92 ILE A O 1
ATOM 700 N N . SER A 1 93 ? 14.905 -9.672 -8.044 1.00 96.81 93 SER A N 1
ATOM 701 C CA . SER A 1 93 ? 14.363 -10.428 -9.184 1.00 96.81 93 SER A CA 1
ATOM 702 C C . SER A 1 93 ? 12.875 -10.146 -9.439 1.00 96.81 93 SER A C 1
ATOM 704 O O . SER A 1 93 ? 12.134 -9.829 -8.510 1.00 96.81 93 SER A O 1
ATOM 706 N N . ASP A 1 94 ? 12.413 -10.344 -10.678 1.00 95.62 94 ASP A N 1
ATOM 707 C CA . ASP A 1 94 ? 10.979 -10.287 -11.013 1.00 95.62 94 ASP A CA 1
ATOM 708 C C . ASP A 1 94 ? 10.168 -11.285 -10.169 1.00 95.62 94 ASP A C 1
ATOM 710 O O . ASP A 1 94 ? 9.074 -10.966 -9.714 1.00 95.62 94 ASP A O 1
ATOM 714 N N . ALA A 1 95 ? 10.732 -12.464 -9.876 1.00 96.12 95 ALA A N 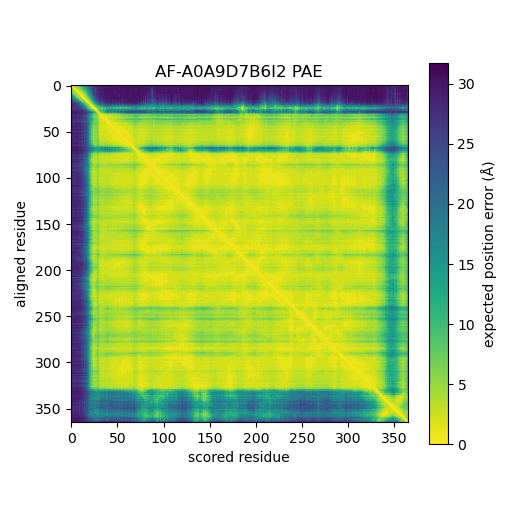1
ATOM 715 C CA . ALA A 1 95 ? 10.099 -13.462 -9.015 1.00 96.12 95 ALA A CA 1
ATOM 716 C C . ALA A 1 95 ? 9.820 -12.924 -7.602 1.00 96.12 95 ALA A C 1
ATOM 718 O O . ALA A 1 95 ? 8.765 -13.206 -7.045 1.00 96.12 95 ALA A O 1
ATOM 719 N N . GLN A 1 96 ? 10.729 -12.123 -7.036 1.00 98.50 96 GLN A N 1
ATOM 720 C CA . GLN A 1 96 ? 10.537 -11.508 -5.720 1.00 98.50 96 GLN A CA 1
ATOM 721 C C . GLN A 1 96 ? 9.437 -10.436 -5.743 1.00 98.50 96 GLN A C 1
ATOM 723 O O . GLN A 1 96 ? 8.653 -10.345 -4.802 1.00 98.50 96 GLN A O 1
ATOM 728 N N . VAL A 1 97 ? 9.325 -9.671 -6.835 1.00 98.69 97 VAL A N 1
ATOM 729 C CA . VAL A 1 97 ? 8.212 -8.726 -7.034 1.00 98.69 97 VAL A CA 1
ATOM 730 C C . VAL A 1 97 ? 6.878 -9.467 -7.159 1.00 98.69 97 VAL A C 1
ATOM 732 O O . VAL A 1 97 ? 5.903 -9.107 -6.505 1.00 98.69 97 VAL A O 1
ATOM 735 N N . ILE A 1 98 ? 6.831 -10.531 -7.965 1.00 97.75 98 ILE A N 1
ATOM 736 C CA . ILE A 1 98 ? 5.632 -11.363 -8.142 1.00 97.75 98 ILE A CA 1
ATOM 737 C C . ILE A 1 98 ? 5.218 -12.005 -6.813 1.00 97.75 98 ILE A C 1
ATOM 739 O O . ILE A 1 98 ? 4.031 -12.051 -6.497 1.00 97.75 98 ILE A O 1
ATOM 743 N N . ASP A 1 99 ? 6.183 -12.450 -6.008 1.00 98.69 99 ASP A N 1
ATOM 744 C CA . ASP A 1 99 ? 5.933 -12.980 -4.670 1.00 98.69 99 ASP A CA 1
ATOM 745 C C . ASP A 1 99 ? 5.341 -11.922 -3.723 1.00 98.69 99 ASP A C 1
ATOM 747 O O . ASP A 1 99 ? 4.367 -12.205 -3.029 1.00 98.69 99 ASP A O 1
ATOM 751 N N . ALA A 1 100 ? 5.833 -10.679 -3.756 1.00 98.75 100 ALA A N 1
ATOM 752 C CA . ALA A 1 100 ? 5.236 -9.574 -3.001 1.00 98.75 100 ALA A CA 1
ATOM 753 C C . ALA A 1 100 ? 3.780 -9.295 -3.427 1.00 98.75 100 ALA A C 1
ATOM 755 O O . ALA A 1 100 ? 2.909 -9.102 -2.580 1.00 98.75 100 ALA A O 1
ATOM 756 N N . VAL A 1 101 ? 3.484 -9.336 -4.731 1.00 98.75 101 VAL A N 1
ATOM 757 C CA . VAL A 1 101 ? 2.113 -9.173 -5.252 1.00 98.75 101 VAL A CA 1
ATOM 758 C C . VAL A 1 101 ? 1.208 -10.343 -4.848 1.00 98.75 101 VAL A C 1
ATOM 760 O O . VAL A 1 101 ? 0.037 -10.129 -4.536 1.00 98.75 101 VAL A O 1
ATOM 763 N N . ARG A 1 102 ? 1.725 -11.578 -4.814 1.00 98.62 102 ARG A N 1
ATOM 764 C CA . ARG A 1 102 ? 0.995 -12.746 -4.292 1.00 98.62 102 ARG A CA 1
ATOM 765 C C . ARG A 1 102 ? 0.612 -12.537 -2.823 1.00 98.62 102 ARG A C 1
ATOM 767 O O . ARG A 1 102 ? -0.550 -12.709 -2.480 1.00 98.62 102 ARG A O 1
ATOM 774 N N . ILE A 1 103 ? 1.569 -12.124 -1.994 1.00 98.75 103 ILE A N 1
ATOM 775 C CA . ILE A 1 103 ? 1.395 -11.853 -0.556 1.00 98.75 103 ILE A CA 1
ATOM 776 C C . ILE A 1 103 ? 0.345 -10.760 -0.320 1.00 98.75 103 ILE A C 1
ATOM 778 O O . ILE A 1 103 ? -0.564 -10.971 0.480 1.00 98.75 103 ILE A O 1
ATOM 782 N N . LEU A 1 104 ? 0.400 -9.653 -1.073 1.00 98.62 104 LEU A N 1
ATOM 783 C CA . LEU A 1 104 ? -0.628 -8.606 -1.029 1.00 98.62 104 LEU A CA 1
ATOM 784 C C . LEU A 1 104 ? -2.023 -9.157 -1.348 1.00 98.62 104 LEU A C 1
ATOM 786 O O . LEU A 1 104 ? -2.974 -8.916 -0.611 1.00 98.62 104 LEU A O 1
ATOM 790 N N . ASN A 1 105 ? -2.157 -9.920 -2.434 1.00 98.75 105 ASN A N 1
ATOM 791 C CA . ASN A 1 105 ? -3.442 -10.515 -2.801 1.00 98.75 105 ASN A CA 1
ATOM 792 C C . ASN A 1 105 ? -3.947 -11.506 -1.744 1.00 98.75 105 ASN A C 1
ATOM 794 O O . ASN A 1 105 ? -5.154 -11.592 -1.525 1.00 98.75 105 ASN A O 1
ATOM 798 N N . GLU A 1 106 ? -3.054 -12.231 -1.074 1.00 98.69 106 GLU A N 1
ATOM 799 C CA . GLU A 1 106 ? -3.428 -13.124 0.020 1.00 98.69 106 GLU A CA 1
ATOM 800 C C . GLU A 1 106 ? -3.967 -12.362 1.233 1.00 98.69 106 GLU A C 1
ATOM 802 O O . GLU A 1 106 ? -5.040 -12.702 1.729 1.00 98.69 106 GLU A O 1
ATOM 807 N N . ASP A 1 107 ? -3.274 -11.310 1.667 1.00 98.69 107 ASP A N 1
ATOM 808 C CA . ASP A 1 107 ? -3.652 -10.528 2.851 1.00 98.69 107 ASP A CA 1
ATOM 809 C C . ASP A 1 107 ? -4.950 -9.752 2.661 1.00 98.69 107 ASP A C 1
ATOM 811 O O . ASP A 1 107 ? -5.844 -9.795 3.503 1.00 98.69 107 ASP A O 1
ATOM 815 N N . PHE A 1 108 ? -5.090 -9.070 1.524 1.00 98.69 108 PHE A N 1
ATOM 816 C CA . PHE A 1 108 ? -6.264 -8.246 1.242 1.00 98.69 108 PHE A CA 1
ATOM 817 C C . PHE A 1 108 ? -7.513 -9.070 0.897 1.00 98.69 108 PHE A C 1
ATOM 819 O O . PHE A 1 108 ? -8.602 -8.509 0.792 1.00 98.69 108 PHE A O 1
ATOM 826 N N . ASN A 1 109 ? -7.400 -10.390 0.729 1.00 97.88 109 ASN A N 1
ATOM 827 C CA . ASN A 1 109 ? -8.546 -11.257 0.435 1.00 97.88 109 ASN A CA 1
ATOM 828 C C . ASN A 1 109 ? -8.741 -12.379 1.463 1.00 97.88 109 ASN A C 1
ATOM 830 O O . ASN A 1 109 ? -9.527 -13.294 1.215 1.00 97.88 109 ASN A O 1
ATOM 834 N N . ARG A 1 110 ? -8.042 -12.332 2.611 1.00 97.25 110 ARG A N 1
ATOM 835 C CA . ARG A 1 110 ? -8.099 -13.382 3.645 1.00 97.25 110 ARG A CA 1
ATOM 836 C C . ARG A 1 110 ? -7.813 -14.778 3.063 1.00 97.25 110 ARG A C 1
ATOM 838 O O . ARG A 1 110 ? -8.489 -15.764 3.362 1.00 97.25 110 ARG A O 1
ATOM 845 N N . LEU A 1 111 ? -6.824 -14.851 2.175 1.00 97.81 111 LEU A N 1
ATOM 846 C CA . LEU A 1 111 ? -6.323 -16.094 1.576 1.00 97.81 111 LEU A CA 1
ATOM 847 C C . LEU A 1 111 ? -4.958 -16.495 2.151 1.00 97.81 111 LEU A C 1
ATOM 849 O O . LEU A 1 111 ? -4.437 -17.554 1.807 1.00 97.81 111 LEU A O 1
ATOM 853 N N . ASN A 1 112 ? -4.380 -15.675 3.031 1.00 97.88 112 ASN A N 1
ATOM 854 C CA . ASN A 1 112 ? -3.142 -15.986 3.730 1.00 97.88 112 ASN A CA 1
ATOM 855 C C . ASN A 1 112 ? -3.316 -17.217 4.646 1.00 97.88 112 ASN A C 1
ATOM 857 O O . ASN A 1 112 ? -4.251 -17.279 5.437 1.00 97.88 112 ASN A O 1
ATOM 861 N N . PRO A 1 113 ? -2.428 -18.221 4.589 1.00 96.88 113 PRO A N 1
ATOM 862 C CA . PRO A 1 113 ? -2.641 -19.504 5.270 1.00 96.88 113 PRO A CA 1
ATOM 863 C C . PRO A 1 113 ? -2.654 -19.414 6.805 1.00 96.88 113 PRO A C 1
ATOM 865 O O . PRO A 1 113 ? -3.067 -20.357 7.477 1.00 96.88 113 PRO A O 1
ATOM 868 N N . ASP A 1 114 ? -2.175 -18.307 7.366 1.00 96.50 114 ASP A N 1
ATOM 869 C CA . ASP A 1 114 ? -2.061 -18.060 8.795 1.00 96.50 114 ASP A CA 1
ATOM 870 C C . ASP A 1 114 ? -3.259 -17.323 9.412 1.00 96.50 114 ASP A C 1
ATOM 872 O O . ASP A 1 114 ? -3.393 -17.389 10.635 1.00 96.50 114 ASP A O 1
ATOM 876 N N . TRP A 1 115 ? -4.166 -16.714 8.630 1.00 96.44 115 TRP A N 1
ATOM 877 C CA . TRP A 1 115 ? -5.347 -16.024 9.184 1.00 96.44 115 TRP A CA 1
ATOM 878 C C . TRP A 1 115 ? -6.232 -16.907 10.086 1.00 96.44 115 TRP A C 1
ATOM 880 O O . TRP A 1 115 ? -6.729 -16.385 11.085 1.00 96.44 115 TRP A O 1
ATOM 890 N N . PRO A 1 116 ? -6.421 -18.229 9.850 1.00 97.56 116 PRO A N 1
ATOM 891 C CA . PRO A 1 116 ? -7.234 -19.055 10.748 1.00 97.56 116 PRO A CA 1
ATOM 892 C C . PRO A 1 116 ? -6.646 -19.176 12.161 1.00 97.56 116 PRO A C 1
ATOM 894 O O . PRO A 1 116 ? -7.338 -19.616 13.076 1.00 97.56 116 PRO A O 1
ATOM 897 N N . ASN A 1 117 ? -5.374 -18.801 12.335 1.00 96.81 117 ASN A N 1
ATOM 898 C CA . ASN A 1 117 ? -4.663 -18.800 13.611 1.00 96.81 117 ASN A CA 1
ATOM 899 C C . ASN A 1 117 ? -4.655 -17.419 14.284 1.00 96.81 117 ASN A C 1
ATOM 901 O O . ASN A 1 117 ? -3.875 -17.219 15.215 1.00 96.81 117 ASN A O 1
ATOM 905 N N . VAL A 1 118 ? -5.456 -16.462 13.799 1.00 97.50 118 VAL A N 1
ATOM 906 C CA . VAL A 1 118 ? -5.748 -15.229 14.540 1.00 97.50 118 VAL A CA 1
ATOM 907 C C . VAL A 1 118 ? -6.327 -15.595 15.899 1.00 97.50 118 VAL A C 1
ATOM 909 O O . VAL A 1 118 ? -7.098 -16.550 16.041 1.00 97.50 118 VAL A O 1
ATOM 912 N N . ARG A 1 119 ? -5.954 -14.819 16.911 1.00 96.94 119 ARG A N 1
ATOM 913 C CA . ARG A 1 119 ? -6.463 -14.955 18.266 1.00 96.94 119 ARG A CA 1
ATOM 914 C C . ARG A 1 119 ? -8.003 -15.040 18.276 1.00 96.94 119 ARG A C 1
ATOM 916 O O . ARG A 1 119 ? -8.656 -14.201 17.656 1.00 96.94 119 ARG A O 1
ATOM 923 N N . PRO A 1 120 ? -8.609 -15.980 19.030 1.00 97.50 120 PRO A N 1
ATOM 924 C CA . PRO A 1 120 ? -10.060 -16.186 19.025 1.00 97.50 120 PRO A CA 1
ATOM 925 C C . PRO A 1 120 ? -10.902 -14.932 19.297 1.00 97.50 120 PRO A C 1
ATOM 927 O O . PRO A 1 120 ? -11.977 -14.804 18.721 1.00 97.50 120 PRO A O 1
ATOM 930 N N . ASP A 1 121 ? -10.408 -14.008 20.127 1.00 97.81 121 ASP A N 1
ATOM 931 C CA . ASP A 1 121 ? -11.077 -12.737 20.437 1.00 97.81 121 ASP A CA 1
ATOM 932 C C . ASP A 1 121 ? -11.243 -11.828 19.200 1.00 97.81 121 ASP A C 1
ATOM 934 O O . ASP A 1 121 ? -12.219 -11.088 19.109 1.00 97.81 121 ASP A O 1
ATOM 938 N N . PHE A 1 122 ? -10.328 -11.917 18.227 1.00 98.12 122 PHE A N 1
ATOM 939 C CA . PHE A 1 122 ? -10.324 -11.099 17.007 1.00 98.12 122 PHE A CA 1
ATOM 940 C C . PHE A 1 122 ? -10.710 -11.875 15.745 1.00 98.12 122 PHE A C 1
ATOM 942 O O . PHE A 1 122 ? -11.003 -11.265 14.719 1.00 98.12 122 PHE A O 1
ATOM 949 N N . LEU A 1 123 ? -10.773 -13.209 15.808 1.00 97.56 123 LEU A N 1
ATOM 950 C CA . LEU A 1 123 ? -11.121 -14.065 14.670 1.00 97.56 123 LEU A CA 1
ATOM 951 C C . LEU A 1 123 ? -12.454 -13.676 13.985 1.00 97.56 123 LEU A C 1
ATOM 953 O O . LEU A 1 123 ? -12.494 -13.678 12.753 1.00 97.56 123 LEU A O 1
ATOM 957 N N . PRO A 1 124 ? -13.528 -13.286 14.710 1.00 97.75 124 PRO A N 1
ATOM 958 C CA . PRO A 1 124 ? -14.772 -12.828 14.083 1.00 97.75 124 PRO A CA 1
ATOM 959 C C . PRO A 1 124 ? -14.654 -11.509 13.307 1.00 97.75 124 PRO A C 1
ATOM 961 O O . PRO A 1 124 ? -15.551 -11.197 12.529 1.00 97.75 124 PRO A O 1
ATOM 964 N N . LEU A 1 125 ? -13.588 -10.735 13.529 1.00 97.75 125 LEU A N 1
ATOM 965 C CA . LEU A 1 125 ? -13.369 -9.429 12.907 1.00 97.75 125 LEU A CA 1
ATOM 966 C C . LEU A 1 125 ? -12.535 -9.521 11.623 1.00 97.75 125 LEU A C 1
ATOM 968 O O . LEU A 1 125 ? -12.434 -8.531 10.908 1.00 97.75 125 LEU A O 1
ATOM 972 N N . VAL A 1 126 ? -11.914 -10.672 11.335 1.00 98.25 126 VAL A N 1
ATOM 973 C CA . VAL A 1 126 ? -10.970 -10.827 10.217 1.00 98.25 126 VAL A CA 1
ATOM 974 C C . VAL A 1 126 ? -11.664 -10.619 8.875 1.00 98.25 126 VAL A C 1
ATOM 976 O O . VAL A 1 126 ? -12.475 -11.446 8.437 1.00 98.25 126 VAL A O 1
ATOM 979 N N . ALA A 1 127 ? -11.256 -9.561 8.181 1.00 97.19 127 ALA A N 1
ATOM 980 C CA . ALA A 1 127 ? -11.840 -9.161 6.916 1.00 97.19 127 ALA A CA 1
ATOM 981 C C . ALA A 1 127 ? -11.216 -9.843 5.700 1.00 97.19 127 ALA A C 1
ATOM 983 O O . ALA A 1 127 ? -10.000 -9.923 5.554 1.00 97.19 127 ALA A O 1
ATOM 984 N N . ASP A 1 128 ? -12.081 -10.234 4.766 1.00 97.00 128 ASP A N 1
ATOM 985 C CA . ASP A 1 128 ? -11.747 -10.290 3.340 1.00 97.00 128 ASP A CA 1
ATOM 986 C C . ASP A 1 128 ? -12.050 -8.907 2.753 1.00 97.00 128 ASP A C 1
ATOM 988 O O . ASP A 1 128 ? -13.223 -8.541 2.602 1.00 97.00 128 ASP A O 1
ATOM 992 N N . VAL A 1 129 ? -11.004 -8.117 2.489 1.00 97.56 129 VAL A N 1
ATOM 993 C CA . VAL A 1 129 ? -11.141 -6.725 2.033 1.00 97.56 129 VAL A CA 1
ATOM 994 C C . VAL A 1 129 ? -11.716 -6.669 0.618 1.00 97.56 129 VAL A C 1
ATOM 996 O O . VAL A 1 129 ? -12.539 -5.803 0.331 1.00 97.56 129 VAL A O 1
ATOM 999 N N . GLY A 1 130 ? -11.336 -7.612 -0.248 1.00 97.19 130 GLY A N 1
ATOM 1000 C CA . GLY A 1 130 ? -11.779 -7.656 -1.641 1.00 97.19 130 GLY A CA 1
ATOM 1001 C C . GLY A 1 130 ? -10.977 -6.740 -2.566 1.00 97.19 130 GLY A C 1
ATOM 1002 O O . GLY A 1 130 ? -11.537 -6.180 -3.506 1.00 97.19 130 GLY A O 1
ATOM 1003 N N . VAL A 1 131 ? -9.677 -6.566 -2.319 1.00 98.44 131 VAL A N 1
ATOM 1004 C CA . VAL A 1 131 ? -8.783 -5.775 -3.186 1.00 98.44 131 VAL A CA 1
ATOM 1005 C C . VAL A 1 131 ? -7.798 -6.704 -3.884 1.00 98.44 131 VAL A C 1
ATOM 1007 O O . VAL A 1 131 ? -7.118 -7.496 -3.237 1.00 98.44 131 VAL A O 1
ATOM 1010 N N . GLU A 1 132 ? -7.720 -6.616 -5.210 1.00 98.25 132 GLU A N 1
ATOM 1011 C CA . GLU A 1 132 ? -6.823 -7.426 -6.034 1.00 98.25 132 GLU A CA 1
ATOM 1012 C C . GLU A 1 132 ? -5.761 -6.540 -6.692 1.00 98.25 132 GLU A C 1
ATOM 1014 O O . GLU A 1 132 ? -6.077 -5.587 -7.400 1.00 98.25 132 GLU A O 1
ATOM 1019 N N . PHE A 1 133 ? -4.489 -6.872 -6.514 1.00 98.69 133 PHE A N 1
ATOM 1020 C CA . PHE A 1 133 ? -3.361 -6.148 -7.089 1.00 98.69 133 PHE A CA 1
ATOM 1021 C C . PHE A 1 133 ? -2.834 -6.884 -8.313 1.00 98.69 133 PHE A C 1
ATOM 1023 O O . PHE A 1 133 ? -2.484 -8.066 -8.240 1.00 98.69 133 PHE A O 1
ATOM 1030 N N . LYS A 1 134 ? -2.733 -6.178 -9.442 1.00 97.94 134 LYS A N 1
ATOM 1031 C CA . LYS A 1 134 ? -2.193 -6.731 -10.689 1.00 97.94 134 LYS A CA 1
ATOM 1032 C C . LYS A 1 134 ? -1.076 -5.860 -11.215 1.00 97.94 134 LYS A C 1
ATOM 1034 O O . LYS A 1 134 ? -1.263 -4.659 -11.389 1.00 97.94 134 LYS A O 1
ATOM 1039 N N . LEU A 1 135 ? 0.061 -6.480 -11.525 1.00 97.69 135 LEU A N 1
ATOM 1040 C CA . LEU A 1 135 ? 1.116 -5.805 -12.272 1.00 97.69 135 LEU A CA 1
ATOM 1041 C C . LEU A 1 135 ? 0.539 -5.265 -13.583 1.00 97.69 135 LEU A C 1
ATOM 1043 O O . LEU A 1 135 ? -0.150 -5.980 -14.319 1.00 97.69 135 LEU A O 1
ATOM 1047 N N . ALA A 1 136 ? 0.800 -3.989 -13.840 1.00 96.94 136 ALA A N 1
ATOM 1048 C CA . ALA A 1 136 ? 0.376 -3.322 -15.052 1.00 96.94 136 ALA A CA 1
ATOM 1049 C C . ALA A 1 136 ? 0.949 -4.022 -16.288 1.00 96.94 136 ALA A C 1
ATOM 1051 O O . ALA A 1 136 ? 2.095 -4.461 -16.300 1.00 96.94 136 ALA A O 1
ATOM 1052 N N . LYS A 1 137 ? 0.141 -4.080 -17.343 1.00 95.31 137 LYS A N 1
ATOM 1053 C CA . LYS A 1 137 ? 0.502 -4.662 -18.641 1.00 95.31 137 LYS A CA 1
ATOM 1054 C C . LYS A 1 137 ? 0.727 -3.614 -19.722 1.00 95.31 137 LYS A C 1
ATOM 1056 O O . LYS A 1 137 ? 1.226 -3.908 -20.808 1.00 95.31 137 LYS A O 1
ATOM 1061 N N . ARG A 1 138 ? 0.346 -2.371 -19.426 1.00 95.19 138 ARG A N 1
ATOM 1062 C CA . ARG A 1 138 ? 0.558 -1.203 -20.276 1.00 95.19 138 ARG A CA 1
ATOM 1063 C C . ARG A 1 138 ? 1.172 -0.070 -19.473 1.00 95.19 138 ARG A C 1
ATOM 1065 O O . ARG A 1 138 ? 0.663 0.277 -18.404 1.00 95.19 138 ARG A O 1
ATOM 1072 N N . ASP A 1 139 ? 2.246 0.497 -20.005 1.00 96.94 139 ASP A N 1
ATOM 1073 C CA . ASP A 1 139 ? 2.878 1.699 -19.472 1.00 96.94 139 ASP A CA 1
ATOM 1074 C C . ASP A 1 139 ? 1.991 2.943 -19.729 1.00 96.94 139 ASP A C 1
ATOM 1076 O O . ASP A 1 139 ? 0.962 2.851 -20.413 1.00 96.94 139 ASP A O 1
ATOM 1080 N N . PRO A 1 140 ? 2.348 4.130 -19.207 1.00 97.94 140 PRO A N 1
ATOM 1081 C CA . PRO A 1 140 ? 1.546 5.339 -19.392 1.00 97.94 140 PRO A CA 1
ATOM 1082 C C . PRO A 1 140 ? 1.383 5.779 -20.856 1.00 97.94 140 PRO A C 1
ATOM 1084 O O . PRO A 1 140 ? 0.457 6.533 -21.160 1.00 97.94 140 PRO A O 1
ATOM 1087 N N . GLN A 1 141 ? 2.266 5.327 -21.751 1.00 97.06 141 GLN A N 1
ATOM 1088 C CA . GLN A 1 141 ? 2.235 5.585 -23.190 1.00 97.06 141 GLN A CA 1
ATOM 1089 C C . GLN A 1 141 ? 1.448 4.508 -23.963 1.00 97.06 141 GLN A C 1
ATOM 1091 O O . GLN A 1 141 ? 1.238 4.653 -25.166 1.00 97.06 141 GLN A O 1
ATOM 1096 N N . GLY A 1 142 ? 0.963 3.465 -23.281 1.00 93.75 142 GLY A N 1
ATOM 1097 C CA . GLY A 1 142 ? 0.188 2.366 -23.853 1.00 93.75 142 GLY A CA 1
ATOM 1098 C C . GLY A 1 142 ? 1.030 1.216 -24.410 1.00 93.75 142 GLY A C 1
ATOM 1099 O O . GLY A 1 142 ? 0.454 0.284 -24.982 1.00 93.75 142 GLY A O 1
ATOM 1100 N N . ASN A 1 143 ? 2.357 1.254 -24.246 1.00 92.75 143 ASN A N 1
ATOM 1101 C CA . ASN A 1 143 ? 3.244 0.169 -24.662 1.00 92.75 143 ASN A CA 1
ATOM 1102 C C . ASN A 1 143 ? 3.198 -0.980 -23.656 1.00 92.75 143 ASN A C 1
ATOM 1104 O O . ASN A 1 143 ? 2.868 -0.785 -22.488 1.00 92.75 143 ASN A O 1
ATOM 1108 N N . CYS A 1 144 ? 3.575 -2.178 -24.095 1.00 91.44 144 CYS A N 1
ATOM 1109 C CA . CYS A 1 144 ? 3.650 -3.327 -23.202 1.00 91.44 144 CYS A CA 1
ATOM 1110 C C . CYS A 1 144 ? 4.727 -3.178 -22.127 1.00 91.44 144 CYS A C 1
ATOM 1112 O O . CYS A 1 144 ? 5.806 -2.638 -22.363 1.00 91.44 144 CYS A O 1
ATOM 1114 N N . THR A 1 145 ? 4.425 -3.706 -20.947 1.00 93.06 145 THR A N 1
ATOM 1115 C CA . THR A 1 145 ? 5.299 -3.710 -19.771 1.00 93.06 145 THR A CA 1
ATOM 1116 C C . THR A 1 145 ? 4.932 -4.895 -18.882 1.00 93.06 145 THR A C 1
ATOM 1118 O O . THR A 1 145 ? 3.814 -5.379 -18.931 1.00 93.06 145 THR A O 1
ATOM 1121 N N . ASN A 1 146 ? 5.847 -5.373 -18.047 1.00 92.25 146 ASN A N 1
ATOM 1122 C CA . ASN A 1 146 ? 5.560 -6.383 -17.023 1.00 92.25 146 ASN A CA 1
ATOM 1123 C C . ASN A 1 146 ? 5.178 -5.728 -15.685 1.00 92.25 146 ASN A C 1
ATOM 1125 O O . ASN A 1 146 ? 5.089 -6.423 -14.677 1.00 92.25 146 ASN A O 1
ATOM 1129 N N . GLY A 1 147 ? 5.008 -4.400 -15.658 1.00 95.88 147 GLY A N 1
ATOM 1130 C CA . GLY A 1 147 ? 4.743 -3.638 -14.442 1.00 95.88 147 GLY A CA 1
ATOM 1131 C C . GLY A 1 147 ? 5.984 -3.476 -13.565 1.00 95.88 147 GLY A C 1
ATOM 1132 O O . GLY A 1 147 ? 5.852 -3.117 -12.399 1.00 95.88 147 GLY A O 1
ATOM 1133 N N . ILE A 1 148 ? 7.180 -3.742 -14.099 1.00 97.94 148 ILE A N 1
ATOM 1134 C CA . ILE A 1 148 ? 8.452 -3.625 -13.387 1.00 97.94 148 ILE A CA 1
ATOM 1135 C C . ILE A 1 148 ? 9.402 -2.765 -14.220 1.00 97.94 148 ILE A C 1
ATOM 1137 O O . ILE A 1 148 ? 9.730 -3.077 -15.362 1.00 97.94 148 ILE A O 1
ATOM 1141 N N . THR A 1 149 ? 9.883 -1.672 -13.638 1.00 98.12 149 THR A N 1
ATOM 1142 C CA . THR A 1 149 ? 10.928 -0.830 -14.235 1.00 98.12 149 THR A CA 1
ATOM 1143 C C . THR A 1 149 ? 12.207 -0.947 -13.418 1.00 98.12 149 THR A C 1
ATOM 1145 O O . THR A 1 149 ? 12.131 -1.085 -12.198 1.00 98.12 149 THR A O 1
ATOM 1148 N N . ARG A 1 150 ? 13.374 -0.835 -14.057 1.00 98.19 150 ARG A N 1
ATOM 1149 C CA . ARG A 1 150 ? 14.678 -0.880 -13.382 1.00 98.19 150 ARG A CA 1
ATOM 1150 C C . ARG A 1 150 ? 15.493 0.358 -13.738 1.00 98.19 150 ARG A C 1
ATOM 1152 O O . ARG A 1 150 ? 15.760 0.593 -14.916 1.00 98.19 150 ARG A O 1
ATOM 1159 N N . THR A 1 151 ? 15.889 1.129 -12.730 1.00 98.31 151 THR A N 1
ATOM 1160 C CA . THR A 1 151 ? 16.639 2.381 -12.887 1.00 98.31 151 THR A CA 1
ATOM 1161 C C . THR A 1 151 ? 17.966 2.285 -12.144 1.00 98.31 151 THR A C 1
ATOM 1163 O O . THR A 1 151 ? 17.994 2.243 -10.913 1.00 98.31 151 THR A O 1
ATOM 1166 N N . LEU A 1 152 ? 19.072 2.303 -12.894 1.00 98.12 152 LEU A N 1
ATOM 1167 C CA . LEU A 1 152 ? 20.419 2.362 -12.329 1.00 98.12 152 LEU A CA 1
ATOM 1168 C C . LEU A 1 152 ? 20.698 3.775 -11.783 1.00 98.12 152 LEU A C 1
ATOM 1170 O O . LEU A 1 152 ? 20.853 4.716 -12.561 1.00 98.12 152 LEU A O 1
ATOM 1174 N N . SER A 1 153 ? 20.761 3.937 -10.462 1.00 98.19 153 SER A N 1
ATOM 1175 C CA . SER A 1 153 ? 21.023 5.213 -9.794 1.00 98.19 153 SER A CA 1
ATOM 1176 C C . SER A 1 153 ? 21.562 5.030 -8.373 1.00 98.19 153 SER A C 1
ATOM 1178 O O . SER A 1 153 ? 21.079 4.202 -7.601 1.00 98.19 153 SER A O 1
ATOM 1180 N N . ALA A 1 154 ? 22.506 5.890 -7.980 1.00 97.56 154 ALA A N 1
ATOM 1181 C CA . ALA A 1 154 ? 23.005 5.961 -6.605 1.00 97.56 154 ALA A CA 1
ATOM 1182 C C . ALA A 1 154 ? 21.936 6.425 -5.595 1.00 97.56 154 ALA A C 1
ATOM 1184 O O . ALA A 1 154 ? 22.068 6.137 -4.404 1.00 97.56 154 ALA A O 1
ATOM 1185 N N . LEU A 1 155 ? 20.859 7.074 -6.070 1.00 97.31 155 LEU A N 1
ATOM 1186 C CA . LEU A 1 155 ? 19.715 7.493 -5.248 1.00 97.31 155 LEU A CA 1
ATOM 1187 C C . LEU A 1 155 ? 18.941 6.317 -4.637 1.00 97.31 155 LEU A C 1
ATOM 1189 O O . LEU A 1 155 ? 18.078 6.534 -3.797 1.00 97.31 155 LEU A O 1
ATOM 1193 N N . THR A 1 156 ? 19.277 5.071 -4.974 1.00 97.94 156 THR A N 1
ATOM 1194 C CA . THR A 1 156 ? 18.776 3.919 -4.216 1.00 97.94 156 THR A CA 1
ATOM 1195 C C . THR A 1 156 ? 19.118 3.979 -2.716 1.00 97.94 156 THR A C 1
ATOM 1197 O O . THR A 1 156 ? 18.376 3.454 -1.894 1.00 97.94 156 THR A O 1
ATOM 1200 N N . ASN A 1 157 ? 20.204 4.663 -2.335 1.00 96.62 157 ASN A N 1
ATOM 1201 C CA . ASN A 1 157 ? 20.596 4.855 -0.930 1.00 96.62 157 ASN A CA 1
ATOM 1202 C C . ASN A 1 157 ? 19.968 6.103 -0.284 1.00 96.62 157 ASN A C 1
ATOM 1204 O O . ASN A 1 157 ? 20.212 6.363 0.889 1.00 96.62 157 ASN A O 1
ATOM 1208 N N . ASP A 1 158 ? 19.201 6.888 -1.043 1.00 91.75 158 ASP A N 1
ATOM 1209 C CA . ASP A 1 158 ? 18.491 8.074 -0.556 1.00 91.75 158 ASP A CA 1
ATOM 1210 C C . ASP A 1 158 ? 17.121 7.654 -0.008 1.00 91.75 158 ASP A C 1
ATOM 1212 O O . ASP A 1 158 ? 16.884 7.706 1.197 1.00 91.75 158 ASP A O 1
ATOM 1216 N N . GLY A 1 159 ? 16.255 7.127 -0.878 1.00 89.94 159 GLY A N 1
ATOM 1217 C CA . GLY A 1 159 ? 14.923 6.679 -0.480 1.00 89.94 159 GLY A CA 1
ATOM 1218 C C . GLY A 1 159 ? 13.923 7.811 -0.245 1.00 89.94 159 GLY A C 1
ATOM 1219 O O . GLY A 1 159 ? 12.828 7.516 0.193 1.00 89.94 159 GLY A O 1
ATOM 1220 N N . THR A 1 160 ? 14.251 9.077 -0.529 1.00 91.81 160 THR A N 1
ATOM 1221 C CA . THR A 1 160 ? 13.357 10.230 -0.306 1.00 91.81 160 THR A CA 1
ATOM 1222 C C . THR A 1 160 ? 12.586 10.631 -1.575 1.00 91.81 160 THR A C 1
ATOM 1224 O O . THR A 1 160 ? 12.639 9.968 -2.616 1.00 91.81 160 THR A O 1
ATOM 1227 N N . GLN A 1 161 ? 11.885 11.774 -1.537 1.00 91.50 161 GLN A N 1
ATOM 1228 C CA . GLN A 1 161 ? 11.227 12.354 -2.716 1.00 91.50 161 GLN A CA 1
ATOM 1229 C C . GLN A 1 161 ? 12.199 12.593 -3.889 1.00 91.50 161 GLN A C 1
ATOM 1231 O O . GLN A 1 161 ? 11.783 12.531 -5.046 1.00 91.50 161 GLN A O 1
ATOM 1236 N N . THR A 1 162 ? 13.489 12.828 -3.622 1.00 93.69 162 THR A N 1
ATOM 1237 C CA . THR A 1 162 ? 14.499 13.000 -4.680 1.00 93.69 162 THR A CA 1
ATOM 1238 C C . THR A 1 162 ? 14.646 11.727 -5.512 1.00 93.69 162 THR A C 1
ATOM 1240 O O . THR A 1 162 ? 14.640 11.800 -6.742 1.00 93.69 162 THR A O 1
ATOM 1243 N N . MET A 1 163 ? 14.693 10.558 -4.867 1.00 96.31 163 MET A N 1
ATOM 1244 C CA . MET A 1 163 ? 14.652 9.263 -5.547 1.00 96.31 163 MET A CA 1
ATOM 1245 C C . MET A 1 163 ? 13.341 9.055 -6.317 1.00 96.31 163 MET A C 1
ATOM 1247 O O . MET A 1 163 ? 13.383 8.648 -7.479 1.00 96.31 163 MET A O 1
ATOM 1251 N N . LYS A 1 164 ? 12.184 9.365 -5.71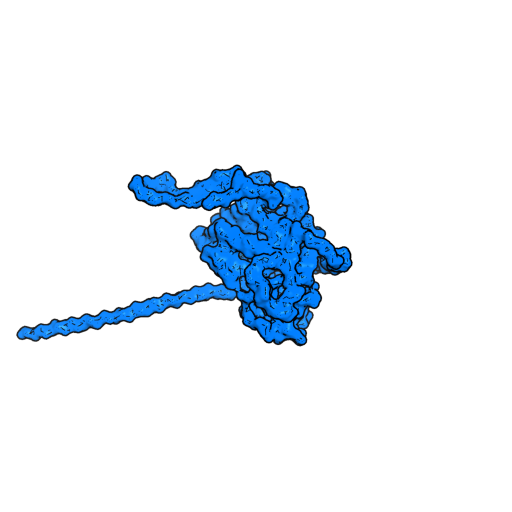3 1.00 95.69 164 LYS A N 1
ATOM 1252 C CA . LYS A 1 164 ? 10.872 9.212 -6.374 1.00 95.69 164 LYS A CA 1
ATOM 1253 C C . LYS A 1 164 ? 10.778 10.015 -7.675 1.00 95.69 164 LYS A C 1
ATOM 1255 O O . LYS A 1 164 ? 10.234 9.530 -8.661 1.00 95.69 164 LYS A O 1
ATOM 1260 N N . ASN A 1 165 ? 11.379 11.204 -7.718 1.00 95.56 165 ASN A N 1
ATOM 1261 C CA . ASN A 1 165 ? 11.389 12.065 -8.905 1.00 95.56 165 ASN A CA 1
ATOM 1262 C C . ASN A 1 165 ? 12.149 11.472 -10.112 1.00 95.56 165 ASN A C 1
ATOM 1264 O O . ASN A 1 165 ? 12.034 12.012 -11.211 1.00 95.56 165 ASN A O 1
ATOM 1268 N N . LEU A 1 166 ? 12.908 10.378 -9.946 1.00 97.38 166 LEU A N 1
ATOM 1269 C CA . LEU A 1 166 ? 13.535 9.672 -11.070 1.00 97.38 166 LEU A CA 1
ATOM 1270 C C . LEU A 1 166 ? 12.507 9.066 -12.027 1.00 97.38 166 LEU A C 1
ATOM 1272 O O . LEU A 1 166 ? 12.735 9.036 -13.236 1.00 97.38 166 LEU A O 1
ATOM 1276 N N . ILE A 1 167 ? 11.414 8.526 -11.486 1.00 98.00 167 ILE A N 1
ATOM 1277 C CA . ILE A 1 167 ? 10.387 7.837 -12.261 1.00 98.00 167 ILE A CA 1
ATOM 1278 C C . ILE A 1 167 ? 9.093 7.754 -11.459 1.00 98.00 167 ILE A C 1
ATOM 1280 O O . ILE A 1 167 ? 9.106 7.335 -10.309 1.00 98.00 167 ILE A O 1
ATOM 1284 N N . GLN A 1 168 ? 7.977 8.111 -12.091 1.00 98.00 168 GLN A N 1
ATOM 1285 C CA . GLN A 1 168 ? 6.639 7.943 -11.535 1.00 98.00 168 GLN A CA 1
ATOM 1286 C C . GLN A 1 168 ? 5.633 7.787 -12.675 1.00 98.00 168 GLN A C 1
ATOM 1288 O O . GLN A 1 168 ? 5.691 8.506 -13.676 1.00 98.00 168 GLN A O 1
ATOM 1293 N N . TRP A 1 169 ? 4.700 6.854 -12.534 1.00 98.56 169 TRP A N 1
ATOM 1294 C CA . TRP A 1 169 ? 3.553 6.703 -13.424 1.00 98.56 169 TRP A CA 1
ATOM 1295 C C . TRP A 1 169 ? 2.318 7.429 -12.863 1.00 98.56 169 TRP A C 1
ATOM 1297 O O . TRP A 1 169 ? 2.217 7.630 -11.651 1.00 98.56 169 TRP A O 1
ATOM 1307 N N . PRO A 1 170 ? 1.345 7.830 -13.707 1.00 98.31 170 PRO A N 1
ATOM 1308 C CA . PRO A 1 170 ? 0.182 8.598 -13.261 1.00 98.31 170 PRO A CA 1
ATOM 1309 C C . PRO A 1 170 ? -0.593 7.900 -12.134 1.00 98.31 170 PRO A C 1
ATOM 1311 O O . PRO A 1 170 ? -1.152 6.821 -12.332 1.00 98.31 170 PRO A O 1
ATOM 1314 N N . ARG A 1 171 ? -0.664 8.532 -10.955 1.00 97.62 171 ARG A N 1
ATOM 1315 C CA . ARG A 1 171 ? -1.292 7.946 -9.754 1.00 97.62 171 ARG A CA 1
ATOM 1316 C C . ARG A 1 171 ? -2.772 7.602 -9.902 1.00 97.62 171 ARG A C 1
ATOM 1318 O O . ARG A 1 171 ? -3.287 6.738 -9.212 1.00 97.62 171 ARG A O 1
ATOM 1325 N N . ASN A 1 172 ? -3.466 8.283 -10.812 1.00 98.12 172 ASN A N 1
ATOM 1326 C CA . ASN A 1 172 ? -4.870 8.016 -11.112 1.00 98.12 172 ASN A CA 1
ATOM 1327 C C . ASN A 1 172 ? -5.059 6.734 -11.934 1.00 98.12 172 ASN A C 1
ATOM 1329 O O . ASN A 1 172 ? -6.192 6.335 -12.180 1.00 98.12 172 ASN A O 1
ATOM 1333 N N . LYS A 1 173 ? -3.961 6.123 -12.393 1.00 98.62 173 LYS A N 1
ATOM 1334 C CA . LYS A 1 173 ? -3.967 4.873 -13.145 1.00 98.62 173 LYS A CA 1
ATOM 1335 C C . LYS A 1 173 ? -3.255 3.730 -12.426 1.00 98.62 173 LYS A C 1
ATOM 1337 O O . LYS A 1 173 ? -3.689 2.592 -12.582 1.00 98.62 173 LYS A O 1
ATOM 1342 N N . TYR A 1 174 ? -2.202 4.027 -11.660 1.00 98.81 174 TYR A N 1
ATOM 1343 C CA . TYR A 1 174 ? -1.319 3.025 -11.064 1.00 98.81 174 TYR A CA 1
ATOM 1344 C C . TYR A 1 174 ? -1.007 3.323 -9.593 1.00 98.81 174 TYR A C 1
ATOM 1346 O O . TYR A 1 174 ? -0.678 4.458 -9.238 1.00 98.81 174 TYR A O 1
ATOM 1354 N N . LEU A 1 175 ? -0.991 2.280 -8.765 1.00 98.88 175 LEU A N 1
ATOM 1355 C CA . LEU A 1 175 ? -0.236 2.275 -7.515 1.00 98.88 175 LEU A CA 1
ATOM 1356 C C . LEU A 1 175 ? 1.260 2.177 -7.852 1.00 98.88 175 LEU A C 1
ATOM 1358 O O . LEU A 1 175 ? 1.706 1.192 -8.441 1.00 98.88 175 LEU A O 1
ATOM 1362 N N . ASN A 1 176 ? 2.018 3.210 -7.487 1.00 98.88 176 ASN A N 1
ATOM 1363 C CA . ASN A 1 176 ? 3.466 3.263 -7.675 1.00 98.88 176 ASN A CA 1
ATOM 1364 C C . ASN A 1 176 ? 4.173 2.748 -6.418 1.00 98.88 176 ASN A C 1
ATOM 1366 O O . ASN A 1 176 ? 3.885 3.228 -5.318 1.00 98.88 176 ASN A O 1
ATOM 1370 N N . ILE A 1 177 ? 5.104 1.810 -6.588 1.00 98.88 177 ILE A N 1
ATOM 1371 C CA . ILE A 1 177 ? 5.914 1.243 -5.505 1.00 98.88 177 ILE A CA 1
ATOM 1372 C C . ILE A 1 177 ? 7.385 1.345 -5.902 1.00 98.88 177 ILE A C 1
ATOM 1374 O O . ILE A 1 177 ? 7.793 0.749 -6.892 1.00 98.88 177 ILE A O 1
ATOM 1378 N N . TRP A 1 178 ? 8.198 2.077 -5.150 1.00 98.81 178 TRP A N 1
ATOM 1379 C CA . TRP A 1 178 ? 9.646 2.129 -5.336 1.00 98.81 178 TRP A CA 1
ATOM 1380 C C . TRP A 1 178 ? 10.323 1.133 -4.402 1.00 98.81 178 TRP A C 1
ATOM 1382 O O . TRP A 1 178 ? 10.056 1.130 -3.204 1.00 98.81 178 TRP A O 1
ATOM 1392 N N . VAL A 1 179 ? 11.219 0.320 -4.957 1.00 98.75 179 VAL A N 1
ATOM 1393 C CA . VAL A 1 179 ? 12.055 -0.617 -4.201 1.00 98.75 179 VAL A CA 1
ATOM 1394 C C . VAL A 1 179 ? 13.502 -0.152 -4.273 1.00 98.75 179 VAL A C 1
ATOM 1396 O O . VAL A 1 179 ? 14.013 0.096 -5.370 1.00 98.75 179 VAL A O 1
ATOM 1399 N N . SER A 1 180 ? 14.158 -0.031 -3.122 1.00 98.12 180 SER A N 1
ATOM 1400 C CA . SER A 1 180 ? 15.488 0.578 -3.012 1.00 98.12 180 SER A CA 1
ATOM 1401 C C . SER A 1 180 ? 16.311 0.030 -1.838 1.00 98.12 180 SER A C 1
ATOM 1403 O O . SER A 1 180 ? 15.839 -0.787 -1.045 1.00 98.12 180 SER A O 1
ATOM 1405 N N . ALA A 1 181 ? 17.574 0.456 -1.747 1.00 97.94 181 ALA A N 1
ATOM 1406 C CA . ALA A 1 181 ? 18.485 0.132 -0.647 1.00 97.94 181 ALA A CA 1
ATOM 1407 C C . ALA A 1 181 ? 18.191 0.928 0.640 1.00 97.94 181 ALA A C 1
ATOM 1409 O O . ALA A 1 181 ? 18.556 0.492 1.727 1.00 97.94 181 ALA A O 1
ATOM 1410 N N . SER A 1 182 ? 17.537 2.086 0.521 1.00 95.75 182 SER A N 1
ATOM 1411 C CA . SER A 1 182 ? 17.082 2.937 1.627 1.00 95.75 182 SER A CA 1
ATOM 1412 C C . SER A 1 182 ? 15.630 3.364 1.413 1.00 95.75 182 SER A C 1
ATOM 1414 O O . SER A 1 182 ? 15.210 3.563 0.272 1.00 95.75 182 SER A O 1
ATOM 1416 N N . ALA A 1 183 ? 14.891 3.553 2.504 1.00 94.19 183 ALA A N 1
ATOM 1417 C CA . ALA A 1 183 ? 13.549 4.135 2.539 1.00 94.19 183 ALA A CA 1
ATOM 1418 C C . ALA A 1 183 ? 13.478 5.231 3.626 1.00 94.19 183 ALA A C 1
ATOM 1420 O O . ALA A 1 183 ? 12.677 5.152 4.550 1.00 94.19 183 ALA A O 1
ATOM 1421 N N . ASP A 1 184 ? 14.395 6.208 3.565 1.00 89.12 184 ASP A N 1
ATOM 1422 C CA . ASP A 1 184 ? 14.526 7.329 4.523 1.00 89.12 184 ASP A CA 1
ATOM 1423 C C . ASP A 1 184 ? 14.597 6.901 6.010 1.00 89.12 184 ASP A C 1
ATOM 1425 O O . ASP A 1 184 ? 14.068 7.548 6.915 1.00 89.12 184 ASP A O 1
ATOM 1429 N N . GLY A 1 185 ? 15.273 5.778 6.277 1.00 88.44 185 GLY A N 1
ATOM 1430 C CA . GLY A 1 185 ? 15.457 5.233 7.629 1.00 88.44 185 GLY A CA 1
ATOM 1431 C C . GLY A 1 185 ? 14.337 4.310 8.128 1.00 88.44 185 GLY A C 1
ATOM 1432 O O . GLY A 1 185 ? 14.464 3.771 9.230 1.00 88.44 185 GLY A O 1
ATOM 1433 N N . ALA A 1 186 ? 13.294 4.085 7.327 1.00 91.44 186 ALA A N 1
ATOM 1434 C CA . ALA A 1 186 ? 12.214 3.143 7.604 1.00 91.44 186 ALA A CA 1
ATOM 1435 C C . ALA A 1 186 ? 12.371 1.812 6.841 1.00 91.44 186 ALA A C 1
ATOM 1437 O O . ALA A 1 186 ? 13.207 1.685 5.946 1.00 91.44 186 ALA A O 1
ATOM 1438 N N . ALA A 1 187 ? 11.548 0.817 7.186 1.00 93.50 187 ALA A N 1
ATOM 1439 C CA . ALA A 1 187 ? 11.343 -0.390 6.378 1.00 93.50 187 ALA A CA 1
ATOM 1440 C C . ALA A 1 187 ? 10.604 -0.083 5.070 1.00 93.50 187 ALA A C 1
ATOM 1442 O O . ALA A 1 187 ? 10.908 -0.636 4.011 1.00 93.50 187 ALA A O 1
ATOM 1443 N N . GLY A 1 188 ? 9.640 0.821 5.165 1.00 95.44 188 GLY A N 1
ATOM 1444 C CA . GLY A 1 188 ? 8.869 1.377 4.078 1.00 95.44 188 GLY A CA 1
ATOM 1445 C C . GLY A 1 188 ? 8.120 2.607 4.567 1.00 95.44 188 GLY A C 1
ATOM 1446 O O . GLY A 1 188 ? 8.086 2.887 5.770 1.00 95.44 188 GLY A O 1
ATOM 1447 N N . TYR A 1 189 ? 7.599 3.365 3.612 1.00 94.62 189 TYR A N 1
ATOM 1448 C CA . TYR A 1 189 ? 6.728 4.487 3.883 1.00 94.62 189 TYR A CA 1
ATOM 1449 C C . TYR A 1 189 ? 5.751 4.756 2.750 1.00 94.62 189 TYR A C 1
ATOM 1451 O O . TYR A 1 189 ? 6.035 4.559 1.563 1.00 94.62 189 TYR A O 1
ATOM 1459 N N . THR A 1 190 ? 4.645 5.383 3.122 1.00 95.19 190 THR A N 1
ATOM 1460 C CA . THR A 1 190 ? 3.745 6.088 2.218 1.00 95.19 190 THR A CA 1
ATOM 1461 C C . THR A 1 190 ? 3.117 7.281 2.929 1.00 95.19 190 THR A C 1
ATOM 1463 O O . THR A 1 190 ? 3.251 7.472 4.137 1.00 95.19 190 THR A O 1
ATOM 1466 N N . TYR A 1 191 ? 2.384 8.075 2.163 1.00 93.88 191 TYR A N 1
ATOM 1467 C CA . TYR A 1 191 ? 1.462 9.070 2.682 1.00 93.88 191 TYR A CA 1
ATOM 1468 C C . TYR A 1 191 ? 0.021 8.584 2.507 1.00 93.88 191 TYR A C 1
ATOM 1470 O O . TYR A 1 191 ? -0.300 7.898 1.529 1.00 93.88 191 TYR A O 1
ATOM 1478 N N . ARG A 1 192 ? -0.862 8.971 3.433 1.00 95.44 192 ARG A N 1
ATOM 1479 C CA . ARG A 1 192 ? -2.306 8.728 3.302 1.00 95.44 192 ARG A CA 1
ATOM 1480 C C . ARG A 1 192 ? -2.913 9.586 2.183 1.00 95.44 192 ARG A C 1
ATOM 1482 O O . ARG A 1 192 ? -2.348 10.634 1.848 1.00 95.44 192 ARG A O 1
ATOM 1489 N N . PRO A 1 193 ? -4.077 9.199 1.619 1.00 97.56 193 PRO A N 1
ATOM 1490 C CA . PRO A 1 193 ? -4.706 9.918 0.508 1.00 97.56 193 PRO A CA 1
ATOM 1491 C C . PRO A 1 193 ? -4.875 11.427 0.732 1.00 97.56 193 PRO A C 1
ATOM 1493 O O . PRO A 1 193 ? -4.608 12.214 -0.176 1.00 97.56 193 PRO A O 1
ATOM 1496 N N . SER A 1 194 ? -5.270 11.852 1.933 1.00 96.62 194 SER A N 1
ATOM 1497 C CA . SER A 1 194 ? -5.435 13.272 2.277 1.00 96.62 194 SER A CA 1
ATOM 1498 C C . SER A 1 194 ? -4.134 14.067 2.138 1.00 96.62 194 SER A C 1
ATOM 1500 O O . SER A 1 194 ? -4.127 15.145 1.541 1.00 96.62 194 SER A O 1
ATOM 1502 N N . SER A 1 195 ? -3.016 13.504 2.606 1.00 95.25 195 SER A N 1
ATOM 1503 C CA . SER A 1 195 ? -1.685 14.124 2.584 1.00 95.25 195 SER A CA 1
ATOM 1504 C C . SER A 1 195 ? -1.137 14.334 1.174 1.00 95.25 195 SER A C 1
ATOM 1506 O O . SER A 1 195 ? -0.330 15.230 0.949 1.00 95.25 195 SER A O 1
ATOM 1508 N N . VAL A 1 196 ? -1.585 13.526 0.213 1.00 96.19 196 VAL A N 1
ATOM 1509 C CA . VAL A 1 196 ? -1.146 13.615 -1.186 1.00 96.19 196 VAL A CA 1
ATOM 1510 C C . VAL A 1 196 ? -2.200 14.223 -2.092 1.00 96.19 196 VAL A C 1
ATOM 1512 O O . VAL A 1 196 ? -1.947 14.367 -3.286 1.00 96.19 196 VAL A O 1
ATOM 1515 N N . ASN A 1 197 ? -3.380 14.597 -1.586 1.00 97.38 197 ASN A N 1
ATOM 1516 C CA . ASN A 1 197 ? -4.498 15.034 -2.423 1.00 97.38 197 ASN A CA 1
ATOM 1517 C C . ASN A 1 197 ? -4.086 16.165 -3.382 1.00 97.38 197 ASN A C 1
ATOM 1519 O O . ASN A 1 197 ? -4.331 16.070 -4.587 1.00 97.38 197 ASN A O 1
ATOM 1523 N N . ASN A 1 198 ? -3.334 17.140 -2.860 1.00 95.69 198 ASN A N 1
ATOM 1524 C CA . ASN A 1 198 ? -2.787 18.281 -3.601 1.00 95.69 198 ASN A CA 1
ATOM 1525 C C . ASN A 1 198 ? -1.307 18.118 -4.001 1.00 95.69 198 ASN A C 1
ATOM 1527 O O . ASN A 1 198 ? -0.753 18.994 -4.657 1.00 95.69 198 ASN A O 1
ATOM 1531 N N . GLN A 1 199 ? -0.682 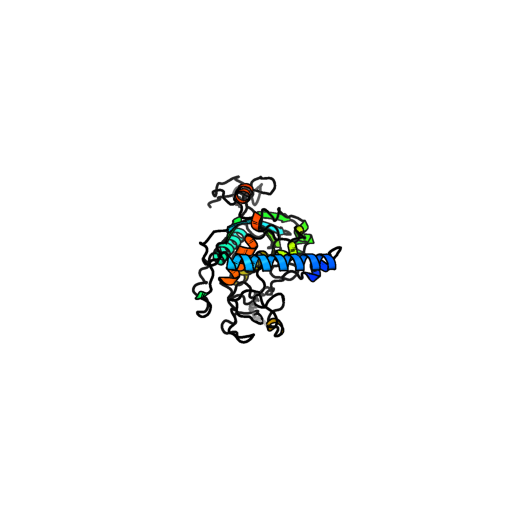16.988 -3.655 1.00 95.12 199 GLN A N 1
ATOM 1532 C CA . GLN A 1 199 ? 0.729 16.681 -3.912 1.00 95.12 199 GLN A CA 1
ATOM 1533 C C . GLN A 1 199 ? 0.851 15.343 -4.663 1.00 95.12 199 GLN A C 1
ATOM 1535 O O . GLN A 1 199 ? 1.290 14.339 -4.100 1.00 95.12 199 GLN A O 1
ATOM 1540 N N . PRO A 1 200 ? 0.444 15.273 -5.945 1.00 95.06 200 PRO A N 1
ATOM 1541 C CA . PRO A 1 200 ? 0.423 14.014 -6.693 1.00 95.06 200 PRO A CA 1
ATOM 1542 C C . PRO A 1 200 ? 1.802 13.349 -6.822 1.00 95.06 200 PRO A C 1
ATOM 1544 O O . PRO A 1 200 ? 1.879 12.126 -6.922 1.00 95.06 200 PRO A O 1
ATOM 1547 N N . THR A 1 201 ? 2.889 14.124 -6.784 1.00 93.88 201 THR A N 1
ATOM 1548 C CA . THR A 1 201 ? 4.266 13.607 -6.847 1.00 93.88 201 THR A CA 1
ATOM 1549 C C . THR A 1 201 ? 4.701 12.886 -5.570 1.00 93.88 201 THR A C 1
ATOM 1551 O O . THR A 1 201 ? 5.635 12.086 -5.603 1.00 93.88 201 THR A O 1
ATOM 1554 N N . TRP A 1 202 ? 4.019 13.132 -4.448 1.00 94.69 202 TRP A N 1
ATOM 1555 C CA . TRP A 1 202 ? 4.282 12.465 -3.173 1.00 94.69 202 TRP A CA 1
ATOM 1556 C C . TRP A 1 202 ? 3.574 11.114 -3.063 1.00 94.69 202 TRP A C 1
ATOM 1558 O O . TRP A 1 202 ? 3.941 10.321 -2.203 1.00 94.69 202 TRP A O 1
ATOM 1568 N N . ASP A 1 203 ? 2.599 10.813 -3.924 1.00 97.31 203 ASP A N 1
ATOM 1569 C CA . ASP A 1 203 ? 1.813 9.579 -3.836 1.00 97.31 203 ASP A CA 1
ATOM 1570 C C . ASP A 1 203 ? 2.626 8.311 -4.153 1.00 97.31 203 ASP A C 1
ATOM 1572 O O . ASP A 1 203 ? 3.592 8.339 -4.923 1.00 97.31 203 ASP A O 1
ATOM 1576 N N . GLY A 1 204 ? 2.219 7.196 -3.549 1.00 97.56 204 GLY A N 1
ATOM 1577 C CA . GLY A 1 204 ? 2.832 5.874 -3.685 1.00 97.56 204 GLY A CA 1
ATOM 1578 C C . GLY A 1 204 ? 3.875 5.542 -2.613 1.00 97.56 204 GLY A C 1
ATOM 1579 O O . GLY A 1 204 ? 4.244 6.385 -1.795 1.00 97.56 204 GLY A O 1
ATOM 1580 N N . ILE A 1 205 ? 4.344 4.297 -2.650 1.00 98.44 205 ILE A N 1
ATOM 1581 C CA . ILE A 1 205 ? 5.029 3.616 -1.544 1.00 98.44 205 ILE A CA 1
ATOM 1582 C C . ILE A 1 205 ? 6.523 3.494 -1.836 1.00 98.44 205 ILE A C 1
ATOM 1584 O O . ILE A 1 205 ? 6.887 3.045 -2.917 1.00 98.44 205 ILE A O 1
ATOM 1588 N N . VAL A 1 206 ? 7.393 3.820 -0.886 1.00 98.19 206 VAL A N 1
ATOM 1589 C CA . VAL A 1 206 ? 8.818 3.452 -0.942 1.00 98.19 206 VAL A CA 1
ATOM 1590 C C . VAL A 1 206 ? 9.060 2.322 0.046 1.00 98.19 206 VAL A C 1
ATOM 1592 O O . VAL A 1 206 ? 8.592 2.398 1.175 1.00 98.19 206 VAL A O 1
ATOM 1595 N N . ILE A 1 207 ? 9.772 1.271 -0.354 1.00 98.44 207 ILE A N 1
ATOM 1596 C CA . ILE A 1 207 ? 10.033 0.115 0.505 1.00 98.44 207 ILE A CA 1
ATOM 1597 C C . ILE A 1 207 ? 11.437 -0.447 0.284 1.00 98.44 207 ILE A C 1
ATOM 1599 O O . ILE A 1 207 ? 11.962 -0.467 -0.833 1.00 98.44 207 ILE A O 1
ATOM 1603 N N . LEU A 1 208 ? 12.054 -0.925 1.364 1.00 98.31 208 LEU A N 1
ATOM 1604 C CA . LEU A 1 208 ? 13.334 -1.610 1.289 1.00 98.31 208 LEU A CA 1
ATOM 1605 C C . LEU A 1 208 ? 13.220 -2.916 0.500 1.00 98.31 208 LEU A C 1
ATOM 1607 O O . LEU A 1 208 ? 12.257 -3.686 0.604 1.00 98.31 208 LEU A O 1
ATOM 1611 N N . HIS A 1 209 ? 14.269 -3.209 -0.256 1.00 98.38 209 HIS A N 1
ATOM 1612 C CA . HIS A 1 209 ? 14.353 -4.433 -1.039 1.00 98.38 209 HIS A CA 1
ATOM 1613 C C . HIS A 1 209 ? 14.302 -5.718 -0.188 1.00 98.38 209 HIS A C 1
ATOM 1615 O O . HIS A 1 209 ? 13.789 -6.737 -0.646 1.00 98.38 209 HIS A O 1
ATOM 1621 N N . ASP A 1 210 ? 14.788 -5.700 1.055 1.00 97.88 210 ASP A N 1
ATOM 1622 C CA . ASP A 1 210 ? 14.749 -6.829 1.999 1.00 97.88 210 ASP A CA 1
ATOM 1623 C C . ASP A 1 210 ? 13.467 -6.881 2.862 1.00 97.88 210 ASP A C 1
ATOM 1625 O O . ASP A 1 210 ? 13.300 -7.784 3.688 1.00 97.88 210 ASP A O 1
ATOM 1629 N N . TYR A 1 211 ? 12.529 -5.960 2.615 1.00 97.94 211 TYR A N 1
ATOM 1630 C CA . TYR A 1 211 ? 11.146 -5.965 3.116 1.00 97.94 211 TYR A CA 1
ATOM 1631 C C . TYR A 1 211 ? 10.116 -6.230 2.001 1.00 97.94 211 TYR A C 1
ATOM 1633 O O . TYR A 1 211 ? 8.911 -6.238 2.246 1.00 97.94 211 TYR A O 1
ATOM 1641 N N . THR A 1 212 ? 10.577 -6.491 0.773 1.00 98.31 212 THR A N 1
ATOM 1642 C CA . THR A 1 212 ? 9.719 -6.776 -0.385 1.00 98.31 212 THR A CA 1
ATOM 1643 C C . THR A 1 212 ? 9.692 -8.273 -0.685 1.00 98.31 212 THR A C 1
ATOM 1645 O O . THR A 1 212 ? 10.697 -8.838 -1.120 1.00 98.31 212 THR A O 1
ATOM 1648 N N . GLY A 1 213 ? 8.533 -8.910 -0.498 1.00 97.94 213 GLY A N 1
ATOM 1649 C CA . GLY A 1 213 ? 8.356 -10.350 -0.708 1.00 97.94 213 GLY A CA 1
ATOM 1650 C C . GLY A 1 213 ? 8.995 -11.213 0.389 1.00 97.94 213 GLY A C 1
ATOM 1651 O O . GLY A 1 213 ? 9.631 -10.722 1.323 1.00 97.94 213 GLY A O 1
ATOM 1652 N N . ALA A 1 214 ? 8.809 -12.526 0.288 1.00 97.75 214 ALA A N 1
ATOM 1653 C CA . ALA A 1 214 ? 9.316 -13.534 1.218 1.00 97.75 214 ALA A CA 1
ATOM 1654 C C . ALA A 1 214 ? 10.511 -14.336 0.666 1.00 97.75 214 ALA A C 1
ATOM 1656 O O . ALA A 1 214 ? 11.038 -15.205 1.365 1.00 97.75 214 ALA A O 1
ATOM 1657 N N . ILE A 1 215 ? 10.940 -14.053 -0.568 1.00 98.06 215 ILE A N 1
ATOM 1658 C CA . ILE A 1 215 ? 12.053 -14.722 -1.258 1.00 98.06 215 ILE A CA 1
ATOM 1659 C C . ILE A 1 215 ? 13.148 -13.727 -1.673 1.00 98.06 215 ILE A C 1
ATOM 1661 O O . ILE A 1 215 ? 12.977 -12.514 -1.572 1.00 98.06 215 ILE A O 1
ATOM 1665 N N . GLY A 1 216 ? 14.268 -14.236 -2.196 1.00 97.31 216 GLY A N 1
ATOM 1666 C CA . GLY A 1 216 ? 15.371 -13.401 -2.674 1.00 97.31 216 GLY A CA 1
ATOM 1667 C C . GLY A 1 216 ? 16.058 -12.682 -1.517 1.00 97.31 216 GLY A C 1
ATOM 1668 O O . GLY A 1 216 ? 16.608 -13.341 -0.638 1.00 97.31 216 GLY A O 1
ATOM 1669 N N . THR A 1 217 ? 16.038 -11.349 -1.519 1.00 97.69 217 THR A N 1
ATOM 1670 C CA . THR A 1 217 ? 16.534 -10.558 -0.378 1.00 97.69 217 THR A CA 1
ATOM 1671 C C . THR A 1 217 ? 15.495 -10.376 0.723 1.00 97.69 217 THR A C 1
ATOM 1673 O O . THR A 1 217 ? 15.857 -9.958 1.817 1.00 97.69 217 THR A O 1
ATOM 1676 N N . GLY A 1 218 ? 14.219 -10.643 0.431 1.00 96.81 218 GLY A N 1
ATOM 1677 C CA . GLY A 1 218 ? 13.129 -10.567 1.394 1.00 96.81 218 GLY A CA 1
ATOM 1678 C C . GLY A 1 218 ? 13.166 -11.696 2.425 1.00 96.81 218 GLY A C 1
ATOM 1679 O O . GLY A 1 218 ? 14.042 -12.563 2.429 1.00 96.81 218 GLY A O 1
ATOM 1680 N N . SER A 1 219 ? 12.181 -11.702 3.318 1.00 95.69 219 SER A N 1
ATOM 1681 C CA . SER A 1 219 ? 12.013 -12.771 4.305 1.00 95.69 219 SER A CA 1
ATOM 1682 C C . SER A 1 219 ? 10.558 -12.880 4.737 1.00 95.69 219 SER A C 1
ATOM 1684 O O . SER A 1 219 ? 9.841 -11.882 4.757 1.00 95.69 219 SER A O 1
ATOM 1686 N N . VAL A 1 220 ? 10.129 -14.077 5.147 1.00 94.38 220 VAL A N 1
ATOM 1687 C CA . VAL A 1 220 ? 8.753 -14.317 5.620 1.00 94.38 220 VAL A CA 1
ATOM 1688 C C . VAL A 1 220 ? 8.357 -13.314 6.708 1.00 94.38 220 VAL A C 1
ATOM 1690 O O . VAL A 1 220 ? 7.323 -12.665 6.583 1.00 94.38 220 VAL A O 1
ATOM 1693 N N . GLY A 1 221 ? 9.215 -13.109 7.714 1.00 92.06 221 GLY A N 1
ATOM 1694 C CA . GLY A 1 221 ? 8.928 -12.209 8.836 1.00 92.06 221 GLY A CA 1
ATOM 1695 C C . GLY A 1 221 ? 8.796 -10.729 8.461 1.00 92.06 221 GLY A C 1
ATOM 1696 O O . GLY A 1 221 ? 8.172 -9.984 9.201 1.00 92.06 221 GLY A O 1
ATOM 1697 N N . ARG A 1 222 ? 9.352 -10.292 7.323 1.00 94.06 222 ARG A N 1
ATOM 1698 C CA . ARG A 1 222 ? 9.294 -8.891 6.856 1.00 94.06 222 ARG A CA 1
ATOM 1699 C C . ARG A 1 222 ? 8.329 -8.673 5.696 1.00 94.06 222 ARG A C 1
ATOM 1701 O O . ARG A 1 222 ? 8.007 -7.536 5.375 1.00 94.06 222 ARG A O 1
ATOM 1708 N N . SER A 1 223 ? 7.859 -9.755 5.083 1.00 95.56 223 SER A N 1
ATOM 1709 C CA . SER A 1 223 ? 7.105 -9.727 3.828 1.00 95.56 223 SER A CA 1
ATOM 1710 C C . SER A 1 223 ? 5.775 -8.967 3.891 1.00 95.56 223 SER A C 1
ATOM 1712 O O . SER A 1 223 ? 5.283 -8.518 2.858 1.00 95.56 223 SER A O 1
ATOM 1714 N N . ARG A 1 224 ? 5.218 -8.777 5.094 1.00 96.94 224 ARG A N 1
ATOM 1715 C CA . ARG A 1 224 ? 3.963 -8.048 5.339 1.00 96.94 224 ARG A CA 1
ATOM 1716 C C . ARG A 1 224 ? 4.143 -6.533 5.494 1.00 96.94 224 ARG A C 1
ATOM 1718 O O . ARG A 1 224 ? 3.149 -5.825 5.609 1.00 96.94 224 ARG A O 1
ATOM 1725 N N . ALA A 1 225 ? 5.372 -6.012 5.447 1.00 97.00 225 ALA A N 1
ATOM 1726 C CA . ALA A 1 225 ? 5.598 -4.565 5.481 1.00 97.00 225 ALA A CA 1
ATOM 1727 C C . ALA A 1 225 ? 4.943 -3.862 4.284 1.00 97.00 225 ALA A C 1
ATOM 1729 O O . ALA A 1 225 ? 4.335 -2.813 4.445 1.00 97.00 225 ALA A O 1
ATOM 1730 N N . LEU A 1 226 ? 4.959 -4.470 3.093 1.00 98.12 226 LEU A N 1
ATOM 1731 C CA . LEU A 1 226 ? 4.247 -3.889 1.954 1.00 98.12 226 LEU A CA 1
ATOM 1732 C C . LEU A 1 226 ? 2.724 -3.876 2.166 1.00 98.12 226 LEU A C 1
ATOM 1734 O O . LEU A 1 226 ? 2.068 -2.914 1.784 1.00 98.12 226 LEU A O 1
ATOM 1738 N N . THR A 1 227 ? 2.162 -4.909 2.799 1.00 98.69 227 THR A N 1
ATOM 1739 C CA . THR A 1 227 ? 0.738 -4.961 3.172 1.00 98.69 227 THR A CA 1
ATOM 1740 C C . THR A 1 227 ? 0.371 -3.808 4.106 1.00 98.69 227 THR A C 1
ATOM 1742 O O . THR A 1 227 ? -0.638 -3.139 3.881 1.00 98.69 227 THR A O 1
ATOM 1745 N N . HIS A 1 228 ? 1.225 -3.532 5.093 1.00 98.25 228 HIS A N 1
ATOM 1746 C CA . HIS A 1 228 ? 1.105 -2.393 6.001 1.00 98.25 228 HIS A CA 1
ATOM 1747 C C . HIS A 1 228 ? 1.114 -1.049 5.249 1.00 98.25 228 HIS A C 1
ATOM 1749 O O . HIS A 1 228 ? 0.182 -0.256 5.383 1.00 98.25 228 HIS A O 1
ATOM 1755 N N . GLU A 1 229 ? 2.105 -0.819 4.378 1.00 98.12 229 GLU A N 1
ATOM 1756 C CA . GLU A 1 229 ? 2.180 0.421 3.591 1.00 98.12 229 GLU A CA 1
ATOM 1757 C C . GLU A 1 229 ? 0.978 0.599 2.660 1.00 98.12 229 GLU A C 1
ATOM 1759 O O . GLU A 1 229 ? 0.453 1.702 2.505 1.00 98.12 229 GLU A O 1
ATOM 1764 N N . VAL A 1 230 ? 0.488 -0.479 2.043 1.00 98.75 230 VAL A N 1
ATOM 1765 C CA . VAL A 1 230 ? -0.727 -0.399 1.226 1.00 98.75 230 VAL A CA 1
ATOM 1766 C C . VAL A 1 230 ? -1.937 -0.041 2.095 1.00 98.75 230 VAL A C 1
ATOM 1768 O O . VAL A 1 230 ? -2.758 0.761 1.657 1.00 98.75 230 VAL A O 1
ATOM 1771 N N . GLY A 1 231 ? -2.024 -0.536 3.334 1.00 98.50 231 GLY A N 1
ATOM 1772 C CA . GLY A 1 231 ? -3.044 -0.115 4.299 1.00 98.50 231 GLY A CA 1
ATOM 1773 C C . GLY A 1 231 ? -3.078 1.407 4.478 1.00 98.50 231 GLY A C 1
ATOM 1774 O O . GLY A 1 231 ? -4.123 2.033 4.290 1.00 98.50 231 GLY A O 1
ATOM 1775 N N . HIS A 1 232 ? -1.926 2.035 4.723 1.00 97.81 232 HIS A N 1
ATOM 1776 C CA . HIS A 1 232 ? -1.817 3.498 4.777 1.00 97.81 232 HIS A CA 1
ATOM 1777 C C . HIS A 1 232 ? -2.181 4.185 3.457 1.00 97.81 232 HIS A C 1
ATOM 1779 O O . HIS A 1 232 ? -2.904 5.186 3.440 1.00 97.81 232 HIS A O 1
ATOM 1785 N N . TRP A 1 233 ? -1.714 3.650 2.327 1.00 98.44 233 TRP A N 1
ATOM 1786 C CA . TRP A 1 233 ? -1.993 4.209 1.003 1.00 98.44 233 TRP A CA 1
ATOM 1787 C C . TRP A 1 233 ? -3.498 4.207 0.666 1.00 98.44 233 TRP A C 1
ATOM 1789 O O . TRP A 1 233 ? -3.957 5.072 -0.096 1.00 98.44 233 TRP A O 1
ATOM 1799 N N . ILE A 1 234 ? -4.265 3.294 1.283 1.00 98.00 234 ILE A N 1
ATOM 1800 C CA . ILE A 1 234 ? -5.734 3.198 1.241 1.00 98.00 234 ILE A CA 1
ATOM 1801 C C . ILE A 1 234 ? -6.382 3.656 2.571 1.00 98.00 234 ILE A C 1
ATOM 1803 O O . ILE A 1 234 ? -7.447 3.191 2.962 1.00 98.00 234 ILE A O 1
ATOM 1807 N N . ASN A 1 235 ? -5.786 4.651 3.232 1.00 97.81 235 ASN A N 1
ATOM 1808 C CA . ASN A 1 235 ? -6.389 5.429 4.323 1.00 97.81 235 ASN A CA 1
ATOM 1809 C C . ASN A 1 235 ? -6.512 4.760 5.704 1.00 97.81 235 ASN A C 1
ATOM 1811 O O . ASN A 1 235 ? -7.332 5.187 6.518 1.00 97.81 235 ASN A O 1
ATOM 1815 N N . LEU A 1 236 ? -5.699 3.752 6.013 1.00 97.94 236 LEU A N 1
ATOM 1816 C CA . LEU A 1 236 ? -5.565 3.288 7.395 1.00 97.94 236 LEU A CA 1
ATOM 1817 C C . LEU A 1 236 ? -4.515 4.109 8.153 1.00 97.94 236 LEU A C 1
ATOM 1819 O O . LEU A 1 236 ? -3.500 4.519 7.589 1.00 97.94 236 LEU A O 1
ATOM 1823 N N . ALA A 1 237 ? -4.761 4.368 9.433 1.00 96.31 237 ALA A N 1
ATOM 1824 C CA . ALA A 1 237 ? -3.734 4.809 10.374 1.00 96.31 237 ALA A CA 1
ATOM 1825 C C . ALA A 1 237 ? -3.063 3.582 11.017 1.00 96.31 237 ALA A C 1
ATOM 1827 O O . ALA A 1 237 ? -3.483 2.447 10.778 1.00 96.31 237 ALA A O 1
ATOM 1828 N N . HIS A 1 238 ? -2.034 3.801 11.835 1.00 96.56 238 HIS A N 1
ATOM 1829 C CA . HIS A 1 238 ? -1.626 2.765 12.784 1.00 96.56 238 HIS A CA 1
ATOM 1830 C C . HIS A 1 238 ? -2.761 2.516 13.775 1.00 96.56 238 HIS A C 1
ATOM 1832 O O . HIS A 1 238 ? -3.531 3.434 14.042 1.00 96.56 238 HIS A O 1
ATOM 1838 N N . THR A 1 239 ? -2.835 1.322 14.365 1.00 96.62 239 THR A N 1
ATOM 1839 C CA . THR A 1 239 ? -3.880 0.969 15.352 1.00 96.62 239 THR A CA 1
ATOM 1840 C C . THR A 1 239 ? -3.881 1.863 16.597 1.00 96.62 239 THR A C 1
ATOM 1842 O O . THR A 1 239 ? -4.883 1.946 17.295 1.00 96.62 239 THR A O 1
ATOM 1845 N N . TRP A 1 240 ? -2.768 2.546 16.869 1.00 95.12 240 TRP A N 1
ATOM 1846 C CA . TRP A 1 240 ? -2.608 3.521 17.953 1.00 95.12 240 TRP A CA 1
ATOM 1847 C C . TRP A 1 240 ? -2.764 4.985 17.485 1.00 95.12 240 TRP A C 1
ATOM 1849 O O . TRP A 1 240 ? -2.394 5.933 18.183 1.00 95.12 240 TRP A O 1
ATOM 1859 N N . GLY A 1 241 ? -3.252 5.190 16.259 1.00 92.25 241 GLY A N 1
ATOM 1860 C CA . GLY A 1 241 ? -3.531 6.492 15.663 1.00 92.25 241 GLY A CA 1
ATOM 1861 C C . GLY A 1 241 ? -2.420 7.050 14.766 1.00 92.25 241 GLY A C 1
ATOM 1862 O O . GLY A 1 241 ? -1.743 6.340 14.026 1.00 92.25 241 GLY A O 1
ATOM 1863 N N . ASN A 1 242 ? -2.269 8.378 14.770 1.00 85.12 242 ASN A N 1
ATOM 1864 C CA . ASN A 1 242 ? -1.449 9.107 13.787 1.00 85.12 242 ASN A CA 1
ATOM 1865 C C . ASN A 1 242 ? 0.051 9.191 14.133 1.00 85.12 242 ASN A C 1
ATOM 1867 O O . ASN A 1 242 ? 0.828 9.753 13.362 1.00 85.12 242 ASN A O 1
ATOM 1871 N N . SER A 1 243 ? 0.465 8.688 15.298 1.00 85.94 243 SER A N 1
ATOM 1872 C CA . SER A 1 243 ? 1.873 8.668 15.707 1.00 85.94 243 SER A CA 1
ATOM 1873 C C . SER A 1 243 ? 2.644 7.587 14.944 1.00 85.94 243 SER A C 1
ATOM 1875 O O . SER A 1 243 ? 2.123 6.504 14.697 1.00 85.94 243 SER A O 1
ATOM 1877 N N . ASN A 1 244 ? 3.917 7.838 14.635 1.00 85.00 244 ASN A N 1
ATOM 1878 C CA . ASN A 1 244 ? 4.849 6.817 14.130 1.00 85.00 244 ASN A CA 1
ATOM 1879 C C . ASN A 1 244 ? 5.606 6.087 15.252 1.00 85.00 244 ASN A C 1
ATOM 1881 O O . ASN A 1 244 ? 6.403 5.190 14.982 1.00 85.00 244 ASN A O 1
ATOM 1885 N N . THR A 1 245 ? 5.399 6.495 16.505 1.00 89.94 245 THR A N 1
ATOM 1886 C CA . THR A 1 245 ? 6.126 5.967 17.659 1.00 89.94 245 THR A CA 1
ATOM 1887 C C . THR A 1 245 ? 5.188 5.085 18.483 1.00 89.94 245 THR A C 1
ATOM 1889 O O . THR A 1 245 ? 4.341 5.631 19.198 1.00 89.94 245 THR A O 1
ATOM 1892 N N . PRO A 1 246 ? 5.311 3.748 18.398 1.00 92.56 246 PRO A N 1
ATOM 1893 C CA . PRO A 1 246 ? 4.555 2.832 19.247 1.00 92.56 246 PRO A CA 1
ATOM 1894 C C . PRO A 1 246 ? 5.103 2.830 20.683 1.00 92.56 246 PRO A C 1
ATOM 1896 O O . PRO A 1 246 ? 6.143 3.426 20.974 1.00 92.56 246 PRO A O 1
ATOM 1899 N N . ALA A 1 247 ? 4.428 2.104 21.572 1.00 94.19 247 ALA A N 1
ATOM 1900 C CA . ALA A 1 247 ? 4.777 1.919 22.978 1.00 94.19 247 ALA A CA 1
ATOM 1901 C C . ALA A 1 247 ? 4.850 3.222 23.804 1.00 94.19 247 ALA A C 1
ATOM 1903 O O . ALA A 1 247 ? 5.621 3.310 24.762 1.00 94.19 247 ALA A O 1
ATOM 1904 N N . LEU A 1 248 ? 4.050 4.232 23.445 1.00 94.06 248 LEU A N 1
ATOM 1905 C CA . LEU A 1 248 ? 3.880 5.455 24.233 1.00 94.06 248 LEU A CA 1
ATOM 1906 C C . LEU A 1 248 ? 2.504 5.475 24.894 1.00 94.06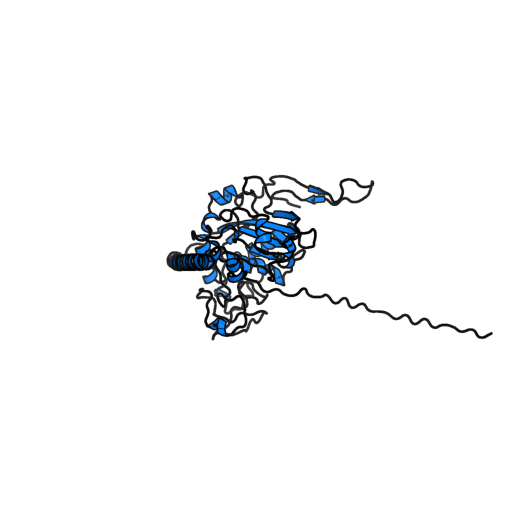 248 LEU A C 1
ATOM 1908 O O . LEU A 1 248 ? 1.497 5.341 24.208 1.00 94.06 248 LEU A O 1
ATOM 1912 N N . ASP A 1 249 ? 2.447 5.749 26.198 1.00 94.38 249 ASP A N 1
ATOM 1913 C CA . ASP A 1 249 ? 1.174 5.851 26.931 1.00 94.38 249 ASP A CA 1
ATOM 1914 C C . ASP A 1 249 ? 0.249 6.933 26.348 1.00 94.38 249 ASP A C 1
ATOM 1916 O O . ASP A 1 249 ? -0.966 6.763 26.314 1.00 94.38 249 ASP A O 1
ATOM 1920 N N . THR A 1 250 ? 0.819 8.022 25.819 1.00 95.00 250 THR A N 1
ATOM 1921 C CA . THR A 1 250 ? 0.070 9.105 25.156 1.00 95.00 250 THR A CA 1
ATOM 1922 C C . THR A 1 250 ? -0.647 8.655 23.886 1.00 95.00 250 THR A C 1
ATOM 1924 O O . THR A 1 250 ? -1.519 9.367 23.400 1.00 95.00 250 THR A O 1
ATOM 1927 N N . ASN A 1 251 ? -0.300 7.495 23.321 1.00 95.81 251 ASN A N 1
ATOM 1928 C CA . ASN A 1 251 ? -1.035 6.954 22.184 1.00 95.81 251 ASN A CA 1
ATOM 1929 C C . ASN A 1 251 ? -2.465 6.541 22.577 1.00 95.81 251 ASN A C 1
ATOM 1931 O O . ASN A 1 251 ? -3.346 6.585 21.728 1.00 95.81 251 ASN A O 1
ATOM 1935 N N . CYS A 1 252 ? -2.735 6.262 23.861 1.00 96.38 252 CYS A N 1
ATOM 1936 C CA . CYS A 1 252 ? -4.100 6.024 24.341 1.00 96.38 252 CYS A CA 1
ATOM 1937 C C . CYS A 1 252 ? -5.016 7.260 24.244 1.00 96.38 252 CYS A C 1
ATOM 1939 O O . CYS A 1 252 ? -6.231 7.121 24.386 1.00 96.38 252 CYS A O 1
ATOM 1941 N N . ASP A 1 253 ? -4.459 8.455 24.012 1.00 95.00 253 ASP A N 1
ATOM 1942 C CA . ASP A 1 253 ? -5.228 9.679 23.750 1.00 95.00 253 ASP A CA 1
ATOM 1943 C C . ASP A 1 253 ? -5.580 9.843 22.254 1.00 95.00 253 ASP A C 1
ATOM 1945 O O . ASP A 1 253 ? -6.327 10.753 21.884 1.00 95.00 253 ASP A O 1
ATOM 1949 N N . GLY A 1 254 ? -5.020 8.990 21.389 1.00 91.25 254 GLY A N 1
ATOM 1950 C CA . GLY A 1 254 ? -5.309 8.902 19.961 1.00 91.25 254 GLY A CA 1
ATOM 1951 C C . GLY A 1 254 ? -6.218 7.721 19.620 1.00 91.25 254 GLY A C 1
ATOM 1952 O O . GLY A 1 254 ? -6.539 6.898 20.472 1.00 91.25 254 GLY A O 1
ATOM 1953 N N . ASP A 1 255 ? -6.639 7.666 18.359 1.00 91.69 255 ASP A N 1
ATOM 1954 C CA . ASP A 1 255 ? -7.433 6.579 17.788 1.00 91.69 255 ASP A CA 1
ATOM 1955 C C . ASP A 1 255 ? -7.111 6.465 16.286 1.00 91.69 255 ASP A C 1
ATOM 1957 O O . ASP A 1 255 ? -6.696 7.448 15.655 1.00 91.69 255 ASP A O 1
ATOM 1961 N N . ASP A 1 256 ? -7.283 5.279 15.712 1.00 95.81 256 ASP A N 1
ATOM 1962 C CA . ASP A 1 256 ? -7.120 5.013 14.280 1.00 95.81 256 ASP A CA 1
ATOM 1963 C C . ASP A 1 256 ? -8.399 5.317 13.472 1.00 95.81 256 ASP A C 1
ATOM 1965 O O . ASP A 1 256 ? -8.384 5.313 12.235 1.00 95.81 256 ASP A O 1
ATOM 1969 N N . GLY A 1 257 ? -9.495 5.631 14.173 1.00 94.94 257 GLY A N 1
ATOM 1970 C CA . GLY A 1 257 ? -10.789 5.973 13.589 1.00 94.94 257 GLY A CA 1
ATOM 1971 C C . GLY A 1 257 ? -11.571 4.755 13.093 1.00 94.94 257 GLY A C 1
ATOM 1972 O O . GLY A 1 257 ? -12.458 4.904 12.240 1.00 94.94 257 GLY A O 1
ATOM 1973 N N . VAL A 1 258 ? -11.247 3.558 13.584 1.00 97.44 258 VAL A N 1
ATOM 1974 C CA . VAL A 1 258 ? -11.923 2.298 13.281 1.00 97.44 258 VAL A CA 1
ATOM 1975 C C . VAL A 1 258 ? -12.523 1.717 14.565 1.00 97.44 258 VAL A C 1
ATOM 1977 O O . VAL A 1 258 ? -11.841 1.359 15.507 1.00 97.44 258 VAL A O 1
ATOM 1980 N N . ALA A 1 259 ? -13.846 1.556 14.606 1.00 95.94 259 ALA A N 1
ATOM 1981 C CA . ALA A 1 259 ? -14.525 1.154 15.842 1.00 95.94 259 ALA A CA 1
ATOM 1982 C C . ALA A 1 259 ? -14.232 -0.289 16.313 1.00 95.94 259 ALA A C 1
ATOM 1984 O O . ALA A 1 259 ? -14.492 -0.608 17.472 1.00 95.94 259 ALA A O 1
ATOM 1985 N N . ASP A 1 260 ? -13.770 -1.177 15.424 1.00 97.44 260 ASP A N 1
ATOM 1986 C CA . ASP A 1 260 ? -13.497 -2.589 15.731 1.00 97.44 260 ASP A CA 1
ATOM 1987 C C . ASP A 1 260 ? -12.004 -2.917 15.909 1.00 97.44 260 ASP A C 1
ATOM 1989 O O . ASP A 1 260 ? -11.644 -4.081 16.100 1.00 97.44 260 ASP A O 1
ATOM 1993 N N . THR A 1 261 ? -11.135 -1.909 15.905 1.00 97.94 261 THR A N 1
ATOM 1994 C CA . THR A 1 261 ? -9.743 -2.009 16.350 1.00 97.94 261 THR A CA 1
ATOM 1995 C C . THR A 1 261 ? -9.666 -1.463 17.780 1.00 97.94 261 THR A C 1
ATOM 1997 O O . THR A 1 261 ? -9.912 -0.285 18.024 1.00 97.94 261 THR A O 1
ATOM 2000 N N . PRO A 1 262 ? -9.379 -2.304 18.789 1.00 97.62 262 PRO A N 1
ATOM 2001 C CA . PRO A 1 262 ? -9.194 -1.801 20.143 1.00 97.62 262 PRO A CA 1
ATOM 2002 C C . PRO A 1 262 ? -8.007 -0.838 20.194 1.00 97.62 262 PRO A C 1
ATOM 2004 O O . PRO A 1 262 ? -6.935 -1.162 19.676 1.00 97.62 262 PRO A O 1
ATOM 2007 N N . ASN A 1 263 ? -8.194 0.313 20.847 1.00 97.19 263 ASN A N 1
ATOM 2008 C CA . ASN A 1 263 ? -7.120 1.283 21.024 1.00 97.19 263 ASN A CA 1
ATOM 2009 C C . ASN A 1 263 ? -5.942 0.645 21.774 1.00 97.19 263 ASN A C 1
ATOM 2011 O O . ASN A 1 263 ? -6.136 -0.135 22.710 1.00 97.19 263 ASN A O 1
ATOM 2015 N N . THR A 1 264 ? -4.726 0.988 21.369 1.00 97.44 264 THR A N 1
ATOM 2016 C CA . THR A 1 264 ? -3.489 0.394 21.874 1.00 97.44 264 THR A CA 1
ATOM 2017 C C . THR A 1 264 ? -2.376 1.433 21.926 1.00 97.44 264 THR A C 1
ATOM 2019 O O . THR A 1 264 ? -2.406 2.432 21.217 1.00 97.44 264 THR A O 1
ATOM 2022 N N . ILE A 1 265 ? -1.349 1.195 22.741 1.00 97.12 265 ILE A N 1
ATOM 2023 C CA . ILE A 1 265 ? -0.103 1.965 22.675 1.00 97.12 265 ILE A CA 1
ATOM 2024 C C . ILE A 1 265 ? 0.762 1.603 21.456 1.00 97.12 265 ILE A C 1
ATOM 2026 O O . ILE A 1 265 ? 1.697 2.342 21.146 1.00 97.12 265 ILE A O 1
ATOM 2030 N N . GLY A 1 266 ? 0.475 0.488 20.776 1.00 96.06 266 GLY A N 1
ATOM 2031 C CA . GLY A 1 266 ? 1.284 -0.077 19.697 1.00 96.06 266 GLY A CA 1
ATOM 2032 C C . GLY A 1 266 ? 2.417 -0.975 20.201 1.00 96.06 266 GLY A C 1
ATOM 2033 O O . GLY A 1 266 ? 3.058 -0.683 21.217 1.00 96.06 266 GLY A O 1
ATOM 2034 N N . TRP A 1 267 ? 2.713 -2.049 19.468 1.00 95.44 267 TRP A N 1
ATOM 2035 C CA . TRP A 1 267 ? 3.698 -3.070 19.835 1.00 95.44 267 TRP A CA 1
ATOM 2036 C C . TRP A 1 267 ? 4.791 -3.222 18.776 1.00 95.44 267 TRP A C 1
ATOM 2038 O O . TRP A 1 267 ? 4.536 -3.217 17.582 1.00 95.44 267 TRP A O 1
ATOM 2048 N N . THR A 1 268 ? 6.034 -3.438 19.214 1.00 93.12 268 THR A N 1
ATOM 2049 C CA . THR A 1 268 ? 7.200 -3.668 18.328 1.00 93.12 268 THR A CA 1
ATOM 2050 C C . THR A 1 268 ? 7.645 -5.131 18.267 1.00 93.12 268 THR A C 1
ATOM 2052 O O . THR A 1 268 ? 8.668 -5.472 17.673 1.00 93.12 268 THR A O 1
ATOM 2055 N N . TYR A 1 269 ? 6.899 -6.009 18.934 1.00 93.31 269 TYR A N 1
ATOM 2056 C CA . TYR A 1 269 ? 7.113 -7.449 18.974 1.00 93.31 269 TYR A CA 1
ATOM 2057 C C . TYR A 1 269 ? 5.775 -8.162 19.185 1.00 93.31 269 TYR A C 1
ATOM 2059 O O . TYR A 1 269 ? 4.781 -7.545 19.568 1.00 93.31 269 TYR A O 1
ATOM 2067 N N . CYS A 1 270 ? 5.749 -9.476 18.965 1.00 95.12 270 CYS A N 1
ATOM 2068 C CA . CYS A 1 270 ? 4.521 -10.260 19.022 1.00 95.12 270 CYS A CA 1
ATOM 2069 C C . CYS A 1 270 ? 4.044 -10.539 20.459 1.00 95.12 270 CYS A C 1
ATOM 2071 O O . CYS A 1 270 ? 4.204 -11.638 20.995 1.00 95.12 270 CYS A O 1
ATOM 2073 N N . ALA A 1 271 ? 3.445 -9.537 21.095 1.00 96.25 271 ALA A N 1
ATOM 2074 C CA . ALA A 1 271 ? 2.822 -9.642 22.407 1.00 96.25 271 ALA A CA 1
ATOM 2075 C C . ALA A 1 271 ? 1.340 -10.048 22.294 1.00 96.25 271 ALA A C 1
ATOM 2077 O O . ALA A 1 271 ? 0.459 -9.266 22.613 1.00 96.25 271 ALA A O 1
ATOM 2078 N N . ILE A 1 272 ? 1.029 -11.282 21.878 1.00 95.12 272 ILE A N 1
ATOM 2079 C CA . ILE A 1 272 ? -0.367 -11.715 21.604 1.00 95.12 272 ILE A CA 1
ATOM 2080 C C . ILE A 1 272 ? -1.351 -11.592 22.785 1.00 95.12 272 ILE A C 1
ATOM 2082 O O . ILE A 1 272 ? -2.559 -11.694 22.590 1.00 95.12 272 ILE A O 1
ATOM 2086 N N . ASN A 1 273 ? -0.848 -11.438 24.014 1.00 96.38 273 ASN A N 1
ATOM 2087 C CA . ASN A 1 273 ? -1.630 -11.214 25.238 1.00 96.38 273 ASN A CA 1
ATOM 2088 C C . ASN A 1 273 ? -1.481 -9.777 25.770 1.00 96.38 273 ASN A C 1
ATOM 2090 O O . ASN A 1 273 ? -1.784 -9.527 26.934 1.00 96.38 273 ASN A O 1
ATOM 2094 N N . GLY A 1 274 ? -0.938 -8.873 24.956 1.00 96.25 274 GLY A N 1
ATOM 2095 C CA . GLY A 1 274 ? -0.732 -7.475 25.287 1.00 96.25 274 GLY A CA 1
ATOM 2096 C C . GLY A 1 274 ? -2.058 -6.784 25.563 1.00 96.25 274 GLY A C 1
ATOM 2097 O O . GLY A 1 274 ? -3.037 -6.975 24.846 1.00 96.25 274 GLY A O 1
ATOM 2098 N N . THR A 1 275 ? -2.087 -6.002 26.632 1.00 97.62 275 THR A N 1
ATOM 2099 C CA . THR A 1 275 ? -3.243 -5.199 27.019 1.00 97.62 275 THR A CA 1
ATOM 2100 C C . THR A 1 275 ? -2.766 -3.787 27.285 1.00 97.62 275 THR A C 1
ATOM 2102 O O . THR A 1 275 ? -1.875 -3.593 28.119 1.00 97.62 275 THR A O 1
ATOM 2105 N N . SER A 1 276 ? -3.368 -2.810 26.633 1.00 97.56 276 SER A N 1
ATOM 2106 C CA . SER A 1 276 ? -3.155 -1.400 26.909 1.00 97.56 276 SER A CA 1
ATOM 2107 C C . SER A 1 276 ? -4.451 -0.624 26.677 1.00 97.56 276 SER A C 1
ATOM 2109 O O . SER A 1 276 ? -5.486 -1.204 26.354 1.00 97.56 276 SER A O 1
ATOM 2111 N N . CYS A 1 277 ? -4.443 0.670 27.004 1.00 97.12 277 CYS A N 1
ATOM 2112 C CA . CYS A 1 277 ? -5.589 1.572 26.839 1.00 97.12 277 CYS A CA 1
ATOM 2113 C C . CYS A 1 277 ? -6.946 1.023 27.354 1.00 97.12 277 CYS A C 1
ATOM 2115 O O . CYS A 1 277 ? -8.011 1.413 26.885 1.00 97.12 277 CYS A O 1
ATOM 2117 N N . GLY A 1 278 ? -6.917 0.127 28.352 1.00 96.31 278 GLY A N 1
ATOM 2118 C CA . GLY A 1 278 ? -8.100 -0.463 28.986 1.00 96.31 278 GLY A CA 1
ATOM 2119 C C . GLY A 1 278 ? -8.669 -1.729 28.331 1.00 96.31 278 GLY A C 1
ATOM 2120 O O . GLY A 1 278 ? -9.705 -2.206 28.797 1.00 96.31 278 GLY A O 1
ATOM 2121 N N . SER A 1 279 ? -8.031 -2.298 27.304 1.00 96.62 279 SER A N 1
ATOM 2122 C CA . SER A 1 279 ? -8.529 -3.498 26.618 1.00 96.62 279 SER A CA 1
ATOM 2123 C C . SER A 1 279 ? -7.412 -4.461 26.195 1.00 96.62 279 SER A C 1
ATOM 2125 O O . SER A 1 279 ? -6.251 -4.284 26.556 1.00 96.62 279 SER A O 1
ATOM 2127 N N . LEU A 1 280 ? -7.789 -5.550 25.523 1.00 97.88 280 LEU A N 1
ATOM 2128 C CA . LEU A 1 280 ? -6.851 -6.453 24.866 1.00 97.88 280 LEU A CA 1
ATOM 2129 C C . LEU A 1 280 ? -6.503 -5.883 23.490 1.00 97.88 280 LEU A C 1
ATOM 2131 O O . LEU A 1 280 ? -7.404 -5.562 22.718 1.00 97.88 280 LEU A O 1
ATOM 2135 N N . ASP A 1 281 ? -5.216 -5.850 23.166 1.00 98.06 281 ASP A N 1
ATOM 2136 C CA . ASP A 1 281 ? -4.730 -5.206 21.951 1.00 98.06 281 ASP A CA 1
ATOM 2137 C C . ASP A 1 281 ? -4.733 -6.182 20.771 1.00 98.06 281 ASP A C 1
ATOM 2139 O O . ASP A 1 281 ? -4.340 -7.348 20.901 1.00 98.06 281 ASP A O 1
ATOM 2143 N N . ASN A 1 282 ? -5.120 -5.702 19.587 1.00 97.94 282 ASN A N 1
ATOM 2144 C CA . ASN A 1 282 ? -5.072 -6.491 18.355 1.00 97.94 282 ASN A CA 1
ATOM 2145 C C . ASN A 1 282 ? -3.661 -6.502 17.739 1.00 97.94 282 ASN A C 1
ATOM 2147 O O . ASN A 1 282 ? -3.427 -5.973 16.654 1.00 97.94 282 ASN A O 1
ATOM 2151 N N . VAL A 1 283 ? -2.717 -7.139 18.436 1.00 97.69 283 VAL A N 1
ATOM 2152 C CA . VAL A 1 283 ? -1.290 -7.204 18.059 1.00 97.69 283 VAL A CA 1
ATOM 2153 C C . VAL A 1 283 ? -1.051 -7.895 16.708 1.00 97.69 283 VAL A C 1
ATOM 2155 O O . VAL A 1 283 ? -0.017 -7.699 16.077 1.00 97.69 283 VAL A O 1
ATOM 2158 N N . GLU A 1 284 ? -2.000 -8.700 16.236 1.00 97.94 284 GLU A N 1
ATOM 2159 C CA . GLU A 1 284 ? -1.917 -9.424 14.962 1.00 97.94 284 GLU A CA 1
ATOM 2160 C C . GLU A 1 284 ? -2.473 -8.619 13.768 1.00 97.94 284 GLU A C 1
ATOM 2162 O O . GLU A 1 284 ? -2.545 -9.138 12.648 1.00 97.94 284 GLU A O 1
ATOM 2167 N N . ASN A 1 285 ? -2.845 -7.352 13.973 1.00 98.44 285 ASN A N 1
ATOM 2168 C CA . ASN A 1 285 ? -3.292 -6.457 12.910 1.00 98.44 285 ASN A CA 1
ATOM 2169 C C . ASN A 1 285 ? -2.139 -6.076 11.962 1.00 98.44 285 ASN A C 1
ATOM 2171 O O . ASN A 1 285 ? -1.017 -5.851 12.406 1.00 98.44 285 ASN A O 1
ATOM 2175 N N . TYR A 1 286 ? -2.382 -5.958 10.653 1.00 98.38 286 TYR A N 1
ATOM 2176 C CA . TYR A 1 286 ? -1.347 -5.499 9.712 1.00 98.38 286 TYR A CA 1
ATOM 2177 C C . TYR A 1 286 ? -0.857 -4.079 9.980 1.00 98.38 286 TYR A C 1
ATOM 2179 O O . TYR A 1 286 ? 0.277 -3.790 9.619 1.00 98.38 286 TYR A O 1
ATOM 2187 N N . MET A 1 287 ? -1.648 -3.231 10.644 1.00 97.75 287 MET A N 1
ATOM 2188 C CA . MET A 1 287 ? -1.273 -1.857 10.998 1.00 97.75 287 MET A CA 1
ATOM 2189 C C . MET A 1 287 ? -0.483 -1.750 12.318 1.00 97.75 287 MET A C 1
ATOM 2191 O O . MET A 1 287 ? -0.237 -0.642 12.791 1.00 97.75 287 MET A O 1
ATOM 2195 N N . GLU A 1 288 ? -0.066 -2.884 12.894 1.00 94.81 288 GLU A N 1
ATOM 2196 C CA . GLU A 1 288 ? 0.856 -2.981 14.034 1.00 94.81 288 GLU A CA 1
ATOM 2197 C C . GLU A 1 288 ? 2.324 -3.155 13.607 1.00 94.81 288 GLU A C 1
ATOM 2199 O O . GLU A 1 288 ? 2.614 -3.630 12.508 1.00 94.81 288 GLU A O 1
ATOM 2204 N N . TYR A 1 289 ? 3.269 -2.860 14.509 1.00 94.50 289 TYR A N 1
ATOM 2205 C CA . TYR A 1 289 ? 4.714 -3.106 14.305 1.00 94.50 289 TYR A CA 1
ATOM 2206 C C . TYR A 1 289 ? 5.196 -4.408 14.971 1.00 94.50 289 TYR A C 1
ATOM 2208 O O . TYR A 1 289 ? 6.379 -4.593 15.258 1.00 94.50 289 TYR A O 1
ATOM 2216 N N . SER A 1 290 ? 4.281 -5.343 15.227 1.00 92.25 290 SER A N 1
ATOM 2217 C CA . SER A 1 290 ? 4.523 -6.531 16.052 1.00 92.25 290 SER A CA 1
ATOM 2218 C C . SER A 1 290 ? 5.302 -7.659 15.361 1.00 92.25 290 SER A C 1
ATOM 2220 O O . SER A 1 290 ? 5.764 -8.588 16.030 1.00 92.25 290 SER A O 1
ATOM 2222 N N . TYR A 1 291 ? 5.427 -7.607 14.028 1.00 90.56 291 TYR A N 1
ATOM 2223 C CA . TYR A 1 291 ? 6.011 -8.655 13.173 1.00 90.56 291 TYR A CA 1
ATOM 2224 C C . TYR A 1 291 ? 5.328 -10.035 13.261 1.00 90.56 291 TYR A C 1
ATOM 2226 O O . TYR A 1 291 ? 5.907 -11.041 12.848 1.00 90.56 291 TYR A O 1
ATOM 2234 N N . CYS A 1 292 ? 4.092 -10.106 13.761 1.00 94.44 292 CYS A N 1
ATOM 2235 C CA . CYS A 1 292 ? 3.255 -11.311 13.684 1.00 94.44 292 CYS A CA 1
ATOM 2236 C C . CYS A 1 292 ? 1.861 -11.048 13.109 1.00 94.44 292 CYS A C 1
ATOM 2238 O O . CYS A 1 292 ? 0.915 -11.799 13.361 1.00 94.44 292 CYS A O 1
ATOM 2240 N N . CYS A 1 293 ? 1.752 -9.975 12.332 1.00 95.56 293 CYS A N 1
ATOM 2241 C CA . CYS A 1 293 ? 0.517 -9.548 11.715 1.00 95.56 293 CYS A CA 1
ATOM 2242 C C . CYS A 1 293 ? 0.007 -10.523 10.645 1.00 95.56 293 CYS A C 1
ATOM 2244 O O . CYS A 1 293 ? 0.783 -11.117 9.893 1.00 95.56 293 CYS A O 1
ATOM 2246 N N . LYS A 1 294 ? -1.317 -10.690 10.599 1.00 96.69 294 LYS A N 1
ATOM 2247 C CA . LYS A 1 294 ? -2.011 -11.648 9.722 1.00 96.69 294 LYS A CA 1
ATOM 2248 C C . LYS A 1 294 ? -3.486 -11.300 9.453 1.00 96.69 294 LYS A C 1
ATOM 2250 O O . LYS A 1 294 ? -4.211 -12.145 8.922 1.00 96.69 294 LYS A O 1
ATOM 2255 N N . MET A 1 295 ? -3.955 -10.112 9.860 1.00 98.56 295 MET A N 1
ATOM 2256 C CA . MET A 1 295 ? -5.342 -9.687 9.638 1.00 98.56 295 MET A CA 1
ATOM 2257 C C . MET A 1 295 ? -5.538 -8.173 9.459 1.00 98.56 295 MET A C 1
ATOM 2259 O O . MET A 1 295 ? -4.857 -7.360 10.082 1.00 98.56 295 MET A O 1
ATOM 2263 N N . PHE A 1 296 ? -6.550 -7.819 8.664 1.00 98.81 296 PHE A N 1
ATOM 2264 C CA . PHE A 1 296 ? -7.293 -6.558 8.763 1.00 98.81 296 PHE A CA 1
ATOM 2265 C C . PHE A 1 296 ? -8.656 -6.821 9.420 1.00 98.81 296 PHE A C 1
ATOM 2267 O O . PHE A 1 296 ? -9.138 -7.958 9.397 1.00 98.81 296 PHE A O 1
ATOM 2274 N N . THR A 1 297 ? -9.294 -5.786 9.968 1.00 98.62 297 THR A N 1
ATOM 2275 C CA . THR A 1 297 ? -10.668 -5.859 10.496 1.00 98.62 297 THR A CA 1
ATOM 2276 C C . THR A 1 297 ? -11.732 -5.465 9.456 1.00 98.62 297 THR A C 1
ATOM 2278 O O . THR A 1 297 ? -11.422 -4.833 8.440 1.00 98.62 297 THR A O 1
ATOM 2281 N N . GLU A 1 298 ? -13.005 -5.813 9.679 1.00 97.50 298 GLU A N 1
ATOM 2282 C CA . GLU A 1 298 ? -14.122 -5.400 8.803 1.00 97.50 298 GLU A CA 1
ATOM 2283 C C . GLU A 1 298 ? -14.338 -3.871 8.828 1.00 97.50 298 GLU A C 1
ATOM 2285 O O . GLU A 1 298 ? -14.686 -3.262 7.807 1.00 97.50 298 GLU A O 1
ATOM 2290 N N . GLY A 1 299 ? -14.052 -3.214 9.954 1.00 97.25 299 GLY A N 1
ATOM 2291 C CA . GLY A 1 299 ? -14.013 -1.758 10.058 1.00 97.25 299 GLY A CA 1
ATOM 2292 C C . GLY A 1 299 ? -12.897 -1.139 9.211 1.00 97.25 299 GLY A C 1
ATOM 2293 O O . GLY A 1 299 ? -13.155 -0.213 8.435 1.00 97.25 299 GLY A O 1
ATOM 2294 N N . GLN A 1 300 ? -11.682 -1.698 9.256 1.00 98.56 300 GLN A N 1
ATOM 2295 C CA . GLN A 1 300 ? -10.576 -1.276 8.387 1.00 98.56 300 GLN A CA 1
ATOM 2296 C C . GLN A 1 300 ? -10.921 -1.473 6.905 1.00 98.56 300 GLN A C 1
ATOM 2298 O O . GLN A 1 300 ? -10.703 -0.570 6.094 1.00 98.56 300 GLN A O 1
ATOM 2303 N N . LYS A 1 301 ? -11.536 -2.605 6.536 1.00 97.88 301 LYS A N 1
ATOM 2304 C CA . LYS A 1 301 ? -12.062 -2.817 5.178 1.00 97.88 301 LYS A CA 1
ATOM 2305 C C . LYS A 1 301 ? -13.030 -1.715 4.770 1.00 97.88 301 LYS A C 1
ATOM 2307 O O . LYS A 1 301 ? -12.891 -1.174 3.678 1.00 97.88 301 LYS A O 1
ATOM 2312 N N . THR A 1 302 ? -13.983 -1.360 5.627 1.00 97.06 302 THR A N 1
ATOM 2313 C CA . THR A 1 302 ? -14.961 -0.307 5.319 1.00 97.06 302 THR A CA 1
ATOM 2314 C C . THR A 1 302 ? -14.268 1.013 4.975 1.00 97.06 302 THR A C 1
ATOM 2316 O O . THR A 1 302 ? -14.596 1.623 3.955 1.00 97.06 302 THR A O 1
ATOM 2319 N N . ARG A 1 303 ? -13.254 1.416 5.755 1.00 97.75 303 ARG A N 1
ATOM 2320 C CA . ARG A 1 303 ? -12.460 2.627 5.480 1.00 97.75 303 ARG A CA 1
ATOM 2321 C C . ARG A 1 303 ? -11.663 2.526 4.181 1.00 97.75 303 ARG A C 1
ATOM 2323 O O . ARG A 1 303 ? -11.684 3.465 3.387 1.00 97.75 303 ARG A O 1
ATOM 2330 N N . MET A 1 304 ? -11.015 1.387 3.925 1.00 98.50 304 MET A N 1
ATOM 2331 C CA . MET A 1 304 ? -10.250 1.175 2.692 1.00 98.50 304 MET A CA 1
ATOM 2332 C C . MET A 1 304 ? -11.139 1.246 1.446 1.00 98.50 304 MET A C 1
ATOM 2334 O O . MET A 1 304 ? -10.818 1.937 0.477 1.00 98.50 304 MET A O 1
ATOM 2338 N N . ILE A 1 305 ? -12.292 0.579 1.470 1.00 97.88 305 ILE A N 1
ATOM 2339 C CA . ILE A 1 305 ? -13.235 0.595 0.350 1.00 97.88 305 ILE A CA 1
ATOM 2340 C C . ILE A 1 305 ? -13.828 1.995 0.163 1.00 97.88 305 ILE A C 1
ATOM 2342 O O . ILE A 1 305 ? -13.917 2.460 -0.974 1.00 97.88 305 ILE A O 1
ATOM 2346 N N . ALA A 1 306 ? -14.152 2.717 1.239 1.00 97.88 306 ALA A N 1
ATOM 2347 C CA . ALA A 1 306 ? -14.570 4.113 1.134 1.00 97.88 306 ALA A CA 1
ATOM 2348 C C . ALA A 1 306 ? -13.489 4.971 0.454 1.00 97.88 306 ALA A C 1
ATOM 2350 O O . ALA A 1 306 ? -13.768 5.670 -0.521 1.00 97.88 306 ALA A O 1
ATOM 2351 N N . ALA A 1 307 ? -12.229 4.854 0.881 1.00 98.31 307 ALA A N 1
ATOM 2352 C CA . ALA A 1 307 ? -11.124 5.586 0.274 1.00 98.31 307 ALA A CA 1
ATOM 2353 C C . ALA A 1 307 ? -10.958 5.263 -1.221 1.00 98.31 307 ALA A C 1
ATOM 2355 O O . ALA A 1 307 ? -10.815 6.192 -2.019 1.00 98.31 307 ALA A O 1
ATOM 2356 N N . LEU A 1 308 ? -11.075 3.990 -1.627 1.00 98.38 308 LEU A N 1
ATOM 2357 C CA . LEU A 1 308 ? -11.054 3.568 -3.037 1.00 98.38 308 LEU A CA 1
ATOM 2358 C C . LEU A 1 308 ? -12.223 4.103 -3.871 1.00 98.38 308 LEU A C 1
ATOM 2360 O O . LEU A 1 308 ? -12.116 4.122 -5.093 1.00 98.38 308 LEU A O 1
ATOM 2364 N N . ASN A 1 309 ? -13.321 4.550 -3.263 1.00 97.75 309 ASN A N 1
ATOM 2365 C CA . ASN A 1 309 ? -14.454 5.158 -3.971 1.00 97.75 309 ASN A CA 1
ATOM 2366 C C . ASN A 1 309 ? -14.503 6.689 -3.828 1.00 97.75 309 ASN A C 1
ATOM 2368 O O . ASN A 1 309 ? -15.281 7.349 -4.519 1.00 97.75 309 ASN A O 1
ATOM 2372 N N . SER A 1 310 ? -13.626 7.267 -3.008 1.00 97.94 310 SER A N 1
ATOM 2373 C CA . SER A 1 310 ? -13.488 8.712 -2.846 1.00 97.94 310 SER A CA 1
ATOM 2374 C C . SER A 1 310 ? -12.715 9.362 -4.005 1.00 97.94 310 SER A C 1
ATOM 2376 O O . SER A 1 310 ? -11.852 8.754 -4.649 1.00 97.94 310 SER A O 1
ATOM 2378 N N . GLY A 1 311 ? -13.000 10.642 -4.261 1.00 97.62 311 GLY A N 1
ATOM 2379 C CA . GLY A 1 311 ? -12.207 11.462 -5.185 1.00 97.62 311 GLY A CA 1
ATOM 2380 C C . GLY A 1 311 ? -10.830 11.851 -4.633 1.00 97.62 311 GLY A C 1
ATOM 2381 O O . GLY A 1 311 ? -9.964 12.277 -5.403 1.00 97.62 311 GLY A O 1
ATOM 2382 N N . THR A 1 312 ? -10.608 11.686 -3.325 1.00 98.31 312 THR A N 1
ATOM 2383 C CA . THR A 1 312 ? -9.360 12.045 -2.648 1.00 98.31 312 THR A CA 1
ATOM 2384 C C . THR A 1 312 ? -8.196 11.259 -3.236 1.00 98.31 312 THR A C 1
ATOM 2386 O O . THR A 1 312 ? -8.256 10.040 -3.400 1.00 98.31 312 THR A O 1
ATOM 2389 N N . ALA A 1 313 ? -7.140 11.974 -3.623 1.00 98.00 313 ALA A N 1
ATOM 2390 C CA . ALA A 1 313 ? -5.980 11.418 -4.319 1.00 98.00 313 ALA A CA 1
ATOM 2391 C C . ALA A 1 313 ? -6.313 10.594 -5.584 1.00 98.00 313 ALA A C 1
ATOM 2393 O O . ALA A 1 313 ? -5.493 9.793 -6.030 1.00 98.00 313 ALA A O 1
ATOM 2394 N N . GLN A 1 314 ? -7.491 10.808 -6.188 1.00 98.31 314 GLN A N 1
ATOM 2395 C CA . GLN A 1 314 ? -7.966 10.117 -7.394 1.00 98.31 314 GLN A CA 1
ATOM 2396 C C . GLN A 1 314 ? -8.092 8.591 -7.233 1.00 98.31 314 GLN A C 1
ATOM 2398 O O . GLN A 1 314 ? -8.032 7.862 -8.225 1.00 98.31 314 GLN A O 1
ATOM 2403 N N . ARG A 1 315 ? -8.277 8.091 -6.003 1.00 98.19 315 ARG A N 1
ATOM 2404 C CA . ARG A 1 315 ? -8.374 6.648 -5.726 1.00 98.19 315 ARG A CA 1
ATOM 2405 C C . ARG A 1 315 ? -9.533 5.982 -6.477 1.00 98.19 315 ARG A C 1
ATOM 2407 O O . ARG A 1 315 ? -9.349 4.896 -7.025 1.00 98.19 315 ARG A O 1
ATOM 2414 N N . ASN A 1 316 ? -10.659 6.682 -6.639 1.00 98.25 316 ASN A N 1
ATOM 2415 C CA . ASN A 1 316 ? -11.801 6.214 -7.434 1.00 98.25 316 ASN A CA 1
ATOM 2416 C C . ASN A 1 316 ? -11.547 6.021 -8.935 1.00 98.25 316 ASN A C 1
ATOM 2418 O O . ASN A 1 316 ? -12.413 5.489 -9.623 1.00 98.25 316 ASN A O 1
ATOM 2422 N N . GLN A 1 317 ? -10.392 6.430 -9.464 1.00 98.56 317 GLN A N 1
ATOM 2423 C CA . GLN A 1 317 ? -10.052 6.222 -10.873 1.00 98.56 317 GLN A CA 1
ATOM 2424 C C . GLN A 1 317 ? -9.418 4.850 -11.134 1.00 98.56 317 GLN A C 1
ATOM 2426 O O . GLN A 1 317 ? -9.538 4.317 -12.240 1.00 98.56 317 GLN A O 1
ATOM 2431 N N . LEU A 1 318 ? -8.789 4.255 -10.117 1.00 98.38 318 LEU A N 1
ATOM 2432 C CA . LEU A 1 318 ? -7.917 3.086 -10.253 1.00 98.38 318 LEU A CA 1
ATOM 2433 C C . LEU A 1 318 ? -8.648 1.831 -10.733 1.00 98.38 318 LEU A C 1
ATOM 2435 O O . LEU A 1 318 ? -8.138 1.110 -11.589 1.00 98.38 318 LEU A O 1
ATOM 2439 N N . HIS A 1 319 ? -9.847 1.595 -10.207 1.00 97.56 319 HIS A N 1
ATOM 2440 C CA . HIS A 1 319 ? -10.631 0.382 -10.461 1.00 97.56 319 HIS A CA 1
ATOM 2441 C C . HIS A 1 319 ? -11.688 0.553 -11.560 1.00 97.56 319 HIS A C 1
ATOM 2443 O O . HIS A 1 319 ? -12.430 -0.379 -11.863 1.00 97.56 319 HIS A O 1
ATOM 2449 N N . THR A 1 320 ? -11.753 1.725 -12.201 1.00 98.06 320 THR A N 1
ATOM 2450 C CA . THR A 1 320 ? -12.713 1.958 -13.287 1.00 98.06 320 THR A CA 1
ATOM 2451 C C . THR A 1 320 ? -12.430 1.039 -14.475 1.00 98.06 320 THR A C 1
ATOM 2453 O O . THR A 1 320 ? -11.276 0.810 -14.840 1.00 98.06 320 THR A O 1
ATOM 2456 N N . ALA A 1 321 ? -13.479 0.572 -15.160 1.00 97.44 321 ALA A N 1
ATOM 2457 C CA . ALA A 1 321 ? -13.324 -0.290 -16.336 1.00 97.44 321 ALA A CA 1
ATOM 2458 C C . ALA A 1 321 ? -12.416 0.340 -17.412 1.00 97.44 321 ALA A C 1
ATOM 2460 O O . ALA A 1 321 ? -11.578 -0.340 -18.004 1.00 97.44 321 ALA A O 1
ATOM 2461 N N . ALA A 1 322 ? -12.538 1.656 -17.621 1.00 97.88 322 ALA A N 1
ATOM 2462 C CA . ALA A 1 322 ? -11.693 2.403 -18.547 1.00 97.88 322 ALA A CA 1
ATOM 2463 C C . ALA A 1 322 ? -10.211 2.365 -18.137 1.00 97.88 322 ALA A C 1
ATOM 2465 O O . ALA A 1 322 ? -9.348 2.169 -18.994 1.00 97.88 322 ALA A O 1
ATOM 2466 N N . ASN A 1 323 ? -9.907 2.511 -16.843 1.00 98.44 323 ASN A N 1
ATOM 2467 C CA . ASN A 1 323 ? -8.533 2.427 -16.361 1.00 98.44 323 ASN A CA 1
ATOM 2468 C C . ASN A 1 323 ? -7.975 1.000 -16.433 1.00 98.44 323 ASN A C 1
ATOM 2470 O O . ASN A 1 323 ? -6.835 0.809 -16.855 1.00 98.44 323 ASN A O 1
ATOM 2474 N N . LEU A 1 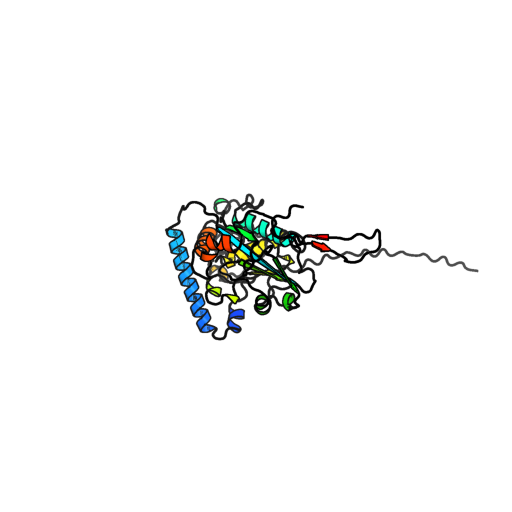324 ? -8.772 -0.015 -16.092 1.00 98.00 324 LEU A N 1
ATOM 2475 C CA . LEU A 1 324 ? -8.337 -1.411 -16.181 1.00 98.00 324 LEU A CA 1
ATOM 2476 C C . LEU A 1 324 ? -7.972 -1.804 -17.620 1.00 98.00 324 LEU A C 1
ATOM 2478 O O . LEU A 1 324 ? -6.941 -2.442 -17.820 1.00 98.00 324 LEU A O 1
ATOM 2482 N N . ILE A 1 325 ? -8.736 -1.336 -18.616 1.00 96.38 325 ILE A N 1
ATOM 2483 C CA . ILE A 1 325 ? -8.397 -1.484 -20.043 1.00 96.38 325 ILE A CA 1
ATOM 2484 C C . ILE A 1 325 ? -7.114 -0.714 -20.381 1.00 96.38 325 ILE A C 1
ATOM 2486 O O . ILE A 1 325 ? -6.211 -1.249 -21.023 1.00 96.38 325 ILE A O 1
ATOM 2490 N N . ALA A 1 326 ? -7.011 0.547 -19.946 1.00 96.88 326 ALA A N 1
ATOM 2491 C CA . ALA A 1 326 ? -5.869 1.402 -20.269 1.00 96.88 326 ALA A CA 1
ATOM 2492 C C . ALA A 1 326 ? -4.539 0.875 -19.703 1.00 96.88 326 ALA A C 1
ATOM 2494 O O . ALA A 1 326 ? -3.494 1.096 -20.306 1.00 96.88 326 ALA A O 1
ATOM 2495 N N . THR A 1 327 ? -4.583 0.180 -18.567 1.00 97.25 327 THR A N 1
ATOM 2496 C CA . THR A 1 327 ? -3.418 -0.407 -17.883 1.00 97.25 327 THR A CA 1
ATOM 2497 C C . THR A 1 327 ? -3.204 -1.887 -18.215 1.00 97.25 327 THR A C 1
ATOM 2499 O O . THR A 1 327 ? -2.176 -2.457 -17.846 1.00 97.25 327 THR A O 1
ATOM 2502 N N . GLY A 1 328 ? -4.161 -2.515 -18.907 1.00 95.00 328 GLY A N 1
ATOM 2503 C CA . GLY A 1 328 ? -4.194 -3.950 -19.199 1.00 95.00 328 GLY A CA 1
ATOM 2504 C C . GLY A 1 328 ? -4.367 -4.839 -17.959 1.00 95.00 328 GLY A C 1
ATOM 2505 O O . GLY A 1 328 ? -4.105 -6.039 -18.014 1.00 95.00 328 GLY A O 1
ATOM 2506 N N . ALA A 1 329 ? -4.810 -4.286 -16.827 1.00 93.69 329 ALA A N 1
ATOM 2507 C CA . ALA A 1 329 ? -5.033 -5.045 -15.596 1.00 93.69 329 ALA A CA 1
ATOM 2508 C C . ALA A 1 329 ? -6.215 -6.031 -15.700 1.00 93.69 329 ALA A C 1
ATOM 2510 O O . ALA A 1 329 ? -6.284 -6.993 -14.938 1.00 93.69 329 ALA A O 1
ATOM 2511 N N . ASN A 1 330 ? -7.128 -5.836 -16.656 1.00 90.81 330 ASN A N 1
ATOM 2512 C CA . ASN A 1 330 ? -8.193 -6.793 -16.977 1.00 90.81 330 ASN A CA 1
ATOM 2513 C C . ASN A 1 330 ? -7.847 -7.744 -18.138 1.00 90.81 330 ASN A C 1
ATOM 2515 O O . ASN A 1 330 ? -8.638 -8.641 -18.431 1.00 90.81 330 ASN A O 1
ATOM 2519 N N . ASP A 1 331 ? -6.696 -7.573 -18.794 1.00 85.50 331 ASP A N 1
ATOM 2520 C CA . ASP A 1 331 ? -6.310 -8.435 -19.908 1.00 85.50 331 ASP A CA 1
ATOM 2521 C C . ASP A 1 331 ? -6.034 -9.853 -19.389 1.00 85.50 331 ASP A C 1
ATOM 2523 O O . ASP A 1 331 ? -5.442 -10.047 -18.320 1.00 85.50 331 ASP A O 1
ATOM 2527 N N . ALA A 1 332 ? -6.368 -10.868 -20.186 1.00 79.19 332 ALA A N 1
ATOM 2528 C CA . ALA A 1 332 ? -5.901 -12.230 -19.942 1.00 79.19 332 ALA A CA 1
ATOM 2529 C C . ALA A 1 332 ? -4.354 -12.270 -19.913 1.00 79.19 332 ALA A C 1
ATOM 2531 O O . ALA A 1 332 ? -3.698 -11.405 -20.509 1.00 79.19 332 ALA A O 1
ATOM 2532 N N . PRO A 1 333 ? -3.719 -13.225 -19.210 1.00 70.31 333 PRO A N 1
ATOM 2533 C CA . PRO A 1 333 ? -2.268 -13.406 -19.246 1.00 70.31 333 PRO A CA 1
ATOM 2534 C C . PRO A 1 333 ? -1.833 -13.890 -20.639 1.00 70.31 333 PRO A C 1
ATOM 2536 O O . PRO A 1 333 ? -1.636 -15.073 -20.874 1.00 70.31 333 PRO A O 1
ATOM 2539 N N . THR A 1 334 ? -1.718 -12.954 -21.578 1.00 70.88 334 THR A N 1
ATOM 2540 C CA . THR A 1 334 ? -1.267 -13.193 -22.950 1.00 70.88 334 THR A CA 1
ATOM 2541 C C . THR A 1 334 ? 0.113 -12.583 -23.094 1.00 70.88 334 THR A C 1
ATOM 2543 O O . THR A 1 334 ? 0.254 -11.379 -22.864 1.00 70.88 334 THR A O 1
ATOM 2546 N N . LEU A 1 335 ? 1.100 -13.404 -23.466 1.00 77.69 335 LEU A N 1
ATOM 2547 C CA . LEU A 1 335 ? 2.456 -12.962 -23.789 1.00 77.69 335 LEU A CA 1
ATOM 2548 C C . LEU A 1 335 ? 2.380 -11.806 -24.789 1.00 77.69 335 LEU A C 1
ATOM 2550 O O . LEU A 1 335 ? 1.921 -11.995 -25.915 1.00 77.69 335 LEU A O 1
ATOM 2554 N N . CYS A 1 336 ? 2.798 -10.612 -24.374 1.00 79.00 336 CYS A N 1
ATOM 2555 C CA . CYS A 1 336 ? 2.835 -9.474 -25.284 1.00 79.00 336 CYS A CA 1
ATOM 2556 C C . CYS A 1 336 ? 4.111 -9.487 -26.125 1.00 79.00 336 CYS A C 1
ATOM 2558 O O . CYS A 1 336 ? 4.058 -9.330 -27.343 1.00 79.00 336 CYS A O 1
ATOM 2560 N N . GLN A 1 337 ? 5.263 -9.681 -25.487 1.00 80.31 337 GLN A N 1
ATOM 2561 C CA . GLN A 1 337 ? 6.546 -9.691 -26.178 1.00 80.31 337 GLN A CA 1
ATOM 2562 C C . GLN A 1 337 ? 7.496 -10.662 -25.488 1.00 80.31 337 GLN A C 1
ATOM 2564 O O . GLN A 1 337 ? 7.682 -10.605 -24.277 1.00 80.31 337 GLN A O 1
ATOM 2569 N N . ALA A 1 338 ? 8.132 -11.515 -26.288 1.00 81.94 338 ALA A N 1
ATOM 2570 C CA . ALA A 1 338 ? 9.234 -12.350 -25.839 1.00 81.94 338 ALA A CA 1
ATOM 2571 C C . ALA A 1 338 ? 10.531 -11.527 -25.790 1.00 81.94 338 ALA A C 1
ATOM 2573 O O . ALA A 1 338 ? 10.868 -10.837 -26.758 1.00 81.94 338 ALA A O 1
ATOM 2574 N N . ALA A 1 339 ? 11.265 -11.595 -24.684 1.00 82.31 339 ALA A N 1
ATOM 2575 C CA . ALA A 1 339 ? 12.560 -10.943 -24.527 1.00 82.31 339 ALA A CA 1
ATOM 2576 C C . ALA A 1 339 ? 13.450 -11.753 -23.581 1.00 82.31 339 ALA A C 1
ATOM 2578 O O . ALA A 1 339 ? 12.972 -12.330 -22.616 1.00 82.31 339 ALA A O 1
ATOM 2579 N N . PHE A 1 340 ? 14.757 -11.787 -23.848 1.00 85.44 340 PHE A N 1
ATOM 2580 C CA . PHE A 1 340 ? 15.702 -12.587 -23.068 1.00 85.44 340 PHE A CA 1
ATOM 2581 C C . PHE A 1 340 ? 17.030 -11.846 -22.909 1.00 85.44 340 PHE A C 1
ATOM 2583 O O . PHE A 1 340 ? 17.547 -11.2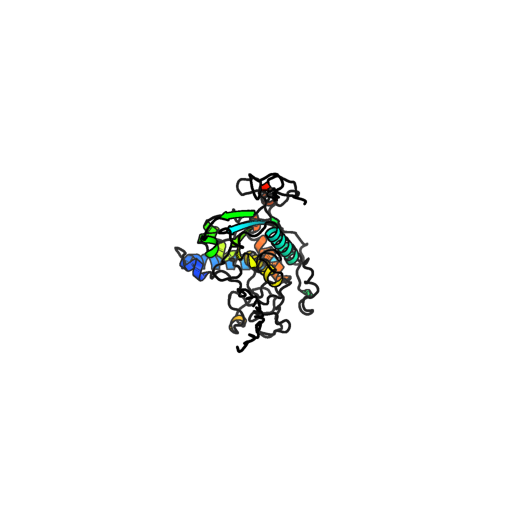49 -23.857 1.00 85.44 340 PHE A O 1
ATOM 2590 N N . GLY A 1 341 ? 17.593 -11.903 -21.708 1.00 83.94 341 GLY A N 1
ATOM 2591 C CA . GLY A 1 341 ? 18.971 -11.538 -21.410 1.00 83.94 341 GLY A CA 1
ATOM 2592 C C . GLY A 1 341 ? 19.883 -12.761 -21.470 1.00 83.94 341 GLY A C 1
ATOM 2593 O O . GLY A 1 341 ? 19.436 -13.890 -21.297 1.00 83.94 341 GLY A O 1
ATOM 2594 N N . SER A 1 342 ? 21.175 -12.543 -21.694 1.00 86.69 342 SER A N 1
ATOM 2595 C CA . SER A 1 342 ? 22.200 -13.591 -21.656 1.00 86.69 342 SER A CA 1
ATOM 2596 C C . SER A 1 342 ? 23.352 -13.148 -20.763 1.00 86.69 342 SER A C 1
ATOM 2598 O O . SER A 1 342 ? 23.792 -12.002 -20.885 1.00 86.69 342 SER A O 1
ATOM 2600 N N . SER A 1 343 ? 23.902 -14.053 -19.952 1.00 85.69 343 SER A N 1
ATOM 2601 C CA . SER A 1 343 ? 25.071 -13.769 -19.106 1.00 85.69 343 SER A CA 1
ATOM 2602 C C . SER A 1 343 ? 26.324 -13.386 -19.905 1.00 85.69 343 SER A C 1
ATOM 2604 O O . SER A 1 343 ? 27.179 -12.663 -19.401 1.00 85.69 343 SER A O 1
ATOM 2606 N N . ALA A 1 344 ? 26.424 -13.829 -21.161 1.00 84.25 344 ALA A N 1
ATOM 2607 C CA . ALA A 1 344 ? 27.486 -13.459 -22.087 1.00 84.25 344 ALA A CA 1
ATOM 2608 C C . ALA A 1 344 ? 26.986 -13.500 -23.537 1.00 84.25 344 ALA A C 1
ATOM 2610 O O . ALA A 1 344 ? 26.165 -14.340 -23.896 1.00 84.25 344 ALA A O 1
ATOM 2611 N N . ARG A 1 345 ? 27.519 -12.608 -24.383 1.00 86.44 345 ARG A N 1
ATOM 2612 C CA . ARG A 1 345 ? 27.256 -12.598 -25.838 1.00 86.44 345 ARG A CA 1
ATOM 2613 C C . ARG A 1 345 ? 28.331 -13.315 -26.659 1.00 86.44 345 ARG A C 1
ATOM 2615 O O . ARG A 1 345 ? 28.147 -13.533 -27.850 1.00 86.44 345 ARG A O 1
ATOM 2622 N N . LEU A 1 346 ? 29.447 -13.662 -26.024 1.00 89.94 346 LEU A N 1
ATOM 2623 C CA . LEU A 1 346 ? 30.559 -14.402 -26.606 1.00 89.94 346 LEU A CA 1
ATOM 2624 C C . LEU A 1 346 ? 31.083 -15.370 -25.547 1.00 89.94 346 LEU A C 1
ATOM 2626 O O . LEU A 1 346 ? 31.403 -14.945 -24.439 1.00 89.94 346 LEU A O 1
ATOM 2630 N N . VAL A 1 347 ? 31.180 -16.652 -25.892 1.00 89.62 347 VAL A N 1
ATOM 2631 C CA . VAL A 1 347 ? 31.721 -17.695 -25.014 1.00 89.62 347 VAL A CA 1
ATOM 2632 C C . VAL A 1 347 ? 32.583 -18.675 -25.804 1.00 89.62 347 VAL A C 1
ATOM 2634 O O . VAL A 1 347 ? 32.428 -18.813 -27.018 1.00 89.62 347 VAL A O 1
ATOM 2637 N N . CYS A 1 348 ? 33.485 -19.375 -25.117 1.00 92.44 348 CYS A N 1
ATOM 2638 C CA . CYS A 1 348 ? 34.211 -20.504 -25.693 1.00 92.44 348 CYS A CA 1
ATOM 2639 C C . CYS A 1 348 ? 33.270 -21.698 -25.913 1.00 92.44 348 CYS A C 1
ATOM 2641 O O . CYS A 1 348 ? 32.317 -21.896 -25.158 1.00 92.44 348 CYS A O 1
ATOM 2643 N N . ALA A 1 349 ? 33.563 -22.531 -26.914 1.00 91.75 349 ALA A N 1
ATOM 2644 C CA . ALA A 1 349 ? 32.802 -23.754 -27.148 1.00 91.75 349 ALA A CA 1
ATOM 2645 C C . ALA A 1 349 ? 32.807 -24.644 -25.889 1.00 91.75 349 ALA A C 1
ATOM 2647 O O . ALA A 1 349 ? 33.864 -24.916 -25.322 1.00 91.75 349 ALA A O 1
ATOM 2648 N N . GLY A 1 350 ? 31.620 -25.073 -25.450 1.00 88.75 350 GLY A N 1
ATOM 2649 C CA . GLY A 1 350 ? 31.431 -25.875 -24.235 1.00 88.75 350 GLY A CA 1
ATOM 2650 C C . GLY A 1 350 ? 31.247 -25.076 -22.938 1.00 88.75 350 GLY A C 1
ATOM 2651 O O . GLY A 1 350 ? 30.956 -25.682 -21.910 1.00 88.75 350 GLY A O 1
ATOM 2652 N N . ALA A 1 351 ? 31.375 -23.744 -22.956 1.00 89.56 351 ALA A N 1
ATOM 2653 C CA . ALA A 1 351 ? 31.094 -22.920 -21.781 1.00 89.56 351 ALA A CA 1
ATOM 2654 C C . ALA A 1 351 ? 29.576 -22.703 -21.593 1.00 89.56 351 ALA A C 1
ATOM 2656 O O . ALA A 1 351 ? 28.865 -22.481 -22.578 1.00 89.56 351 ALA A O 1
ATOM 2657 N N . PRO A 1 352 ? 29.066 -22.741 -20.348 1.00 88.81 352 PRO A N 1
ATOM 2658 C CA . PRO A 1 352 ? 27.651 -22.509 -20.079 1.00 88.81 352 PRO A CA 1
ATOM 2659 C C . PRO A 1 352 ? 27.268 -21.038 -20.308 1.00 88.81 352 PRO A C 1
ATOM 2661 O O . PRO A 1 352 ? 28.023 -20.128 -19.964 1.00 88.81 352 PRO A O 1
ATOM 2664 N N . ILE A 1 353 ? 26.067 -20.810 -20.846 1.00 89.00 353 ILE A N 1
ATOM 2665 C CA . ILE A 1 353 ? 25.409 -19.496 -20.914 1.00 89.00 353 ILE A CA 1
ATOM 2666 C C . ILE A 1 353 ? 24.122 -19.585 -20.103 1.00 89.00 353 ILE A C 1
ATOM 2668 O O . ILE A 1 353 ? 23.335 -20.512 -20.293 1.00 89.00 353 ILE A O 1
ATOM 2672 N N . THR A 1 354 ? 23.890 -18.600 -19.240 1.00 86.00 354 THR A N 1
ATOM 2673 C CA . THR A 1 354 ? 22.617 -18.450 -18.535 1.00 86.00 354 THR A CA 1
ATOM 2674 C C . THR A 1 354 ? 21.768 -17.442 -19.290 1.00 86.00 354 THR A C 1
ATOM 2676 O O . THR A 1 354 ? 22.224 -16.325 -19.546 1.00 86.00 354 THR A O 1
ATOM 2679 N N . PHE A 1 355 ? 20.544 -17.830 -19.640 1.00 82.75 355 PHE A N 1
ATOM 2680 C CA . PHE A 1 355 ? 19.541 -16.907 -20.154 1.00 82.75 355 PHE A CA 1
ATOM 2681 C C . PHE A 1 355 ? 18.625 -16.461 -19.019 1.00 82.75 355 PHE A C 1
ATOM 2683 O O . PHE A 1 355 ? 18.264 -17.257 -18.154 1.00 82.75 355 PHE A O 1
ATOM 2690 N N . THR A 1 356 ? 18.261 -15.187 -19.039 1.00 81.56 356 THR A N 1
ATOM 2691 C CA . THR A 1 356 ? 17.282 -14.600 -18.128 1.00 81.56 356 THR A CA 1
ATOM 2692 C C . THR A 1 356 ? 16.065 -14.237 -18.950 1.00 81.56 356 THR A C 1
ATOM 2694 O O . THR A 1 356 ? 16.201 -13.516 -19.937 1.00 81.56 356 THR A O 1
ATOM 2697 N N . ASP A 1 357 ? 14.890 -14.721 -18.569 1.00 79.00 357 ASP A N 1
ATOM 2698 C CA . ASP A 1 357 ? 13.661 -14.277 -19.213 1.00 79.00 357 ASP A CA 1
ATOM 2699 C C . ASP A 1 357 ? 13.362 -12.820 -18.828 1.00 79.00 357 ASP A C 1
ATOM 2701 O O . ASP A 1 357 ? 13.413 -12.455 -17.655 1.00 79.00 357 ASP A O 1
ATOM 2705 N N . LEU A 1 358 ? 13.114 -11.990 -19.836 1.00 78.12 358 LEU A N 1
ATOM 2706 C CA . LEU A 1 358 ? 12.736 -10.579 -19.735 1.00 78.12 358 LEU A CA 1
ATOM 2707 C C . LEU A 1 358 ? 11.401 -10.317 -20.456 1.00 78.12 358 LEU A C 1
ATOM 2709 O O . LEU A 1 358 ? 11.082 -9.173 -20.780 1.00 78.12 358 LEU A O 1
ATOM 2713 N N . SER A 1 359 ? 10.660 -11.376 -20.783 1.00 79.50 359 SER A N 1
ATOM 2714 C CA . SER A 1 359 ? 9.422 -11.325 -21.547 1.00 79.50 359 SER A CA 1
ATOM 2715 C C . SER A 1 359 ? 8.296 -10.640 -20.778 1.00 79.50 359 SER A C 1
ATOM 2717 O O . SER A 1 359 ? 8.209 -10.668 -19.550 1.00 79.50 359 SER A O 1
ATOM 2719 N N . PHE A 1 360 ? 7.379 -10.045 -21.531 1.00 78.56 360 PHE A N 1
ATOM 2720 C CA . PHE A 1 360 ? 6.247 -9.306 -21.002 1.00 78.56 360 PHE A CA 1
ATOM 2721 C C . PHE A 1 360 ? 4.976 -10.160 -21.024 1.00 78.56 360 PHE A C 1
ATOM 2723 O O . PHE A 1 360 ? 4.490 -10.514 -22.099 1.00 78.56 360 PHE A O 1
ATOM 2730 N N . HIS A 1 361 ? 4.406 -10.385 -19.834 1.00 74.12 361 HIS A N 1
ATOM 2731 C CA . HIS A 1 361 ? 3.153 -11.105 -19.542 1.00 74.12 361 HIS A CA 1
ATOM 2732 C C . HIS A 1 361 ? 3.187 -12.627 -19.734 1.00 74.12 361 HIS A C 1
ATOM 2734 O O . HIS A 1 361 ? 3.777 -13.136 -20.678 1.00 74.12 361 HIS A O 1
ATOM 2740 N N . GLY A 1 362 ? 2.427 -13.348 -18.898 1.00 58.22 362 GLY A N 1
ATOM 2741 C CA . GLY A 1 362 ? 1.981 -14.721 -19.184 1.00 58.22 362 GLY A CA 1
ATOM 2742 C C . GLY A 1 362 ? 3.090 -15.756 -19.388 1.00 58.22 362 GLY A C 1
ATOM 2743 O O . GLY A 1 362 ? 2.833 -16.806 -19.972 1.00 58.22 362 GLY A O 1
ATOM 2744 N N . VAL A 1 363 ? 4.309 -15.462 -18.933 1.00 62.50 363 VAL A N 1
ATOM 2745 C CA . VAL A 1 363 ? 5.444 -16.378 -19.000 1.00 62.50 363 VAL A CA 1
ATOM 2746 C C . VAL A 1 363 ? 5.136 -17.591 -18.128 1.00 62.50 363 VAL A C 1
ATOM 2748 O O . VAL A 1 363 ? 4.910 -17.462 -16.926 1.00 62.50 363 VAL A O 1
ATOM 2751 N N . THR A 1 364 ? 5.114 -18.769 -18.743 1.00 58.31 364 THR A N 1
ATOM 2752 C CA . THR A 1 364 ? 5.050 -20.054 -18.043 1.00 58.31 364 THR A CA 1
ATOM 2753 C C . THR A 1 364 ? 6.392 -20.740 -18.269 1.00 58.31 364 THR A C 1
ATOM 2755 O O . THR A 1 364 ? 6.785 -20.941 -19.417 1.00 58.31 364 THR A O 1
ATOM 2758 N N . ASN A 1 365 ? 7.123 -20.985 -17.178 1.00 47.47 365 ASN A N 1
ATOM 2759 C CA . ASN A 1 365 ? 8.406 -21.695 -17.192 1.00 47.47 365 ASN A CA 1
ATOM 2760 C C . ASN A 1 365 ? 8.206 -23.207 -17.252 1.00 47.47 365 ASN A C 1
ATOM 2762 O O . ASN A 1 365 ? 7.249 -23.688 -16.598 1.00 47.47 365 ASN A O 1
#

Mean predicted aligned error: 7.56 Å